Protein 8EP6 (pdb70)

Solvent-accessible surface area: 11006 Å² total

B-factor: mean 22.61, std 8.64, range [11.67, 60.0]

Structure (mmCIF, N/CA/C/O backbone):
data_8EP6
#
_entry.id   8EP6
#
_cell.length_a   48.816
_cell.length_b   67.864
_cell.length_c   68.698
_cell.angle_alpha   90.000
_cell.angle_beta   90.000
_cell.angle_gamma   90.000
#
_symmetry.space_group_name_H-M   'P 21 21 21'
#
loop_
_entity.id
_entity.type
_entity.pdbx_description
1 polymer 'Beta-lactamase Class D Cpin_0907'
2 non-polymer (2S,5R)-1-formyl-5-[(sulfooxy)amino]piperidine-2-carboxamide
3 non-polymer 'ACETIC ACID'
4 water water
#
loop_
_atom_site.group_PDB
_atom_site.id
_atom_site.type_symbol
_atom_site.label_atom_id
_atom_site.label_alt_id
_atom_site.label_comp_id
_atom_site.label_asym_id
_atom_site.label_entity_id
_atom_site.label_seq_id
_atom_site.pdbx_PDB_ins_code
_atom_site.Cartn_x
_atom_site.Cartn_y
_atom_site.Cartn_z
_atom_site.occupancy
_atom_site.B_iso_or_equiv
_atom_site.auth_seq_id
_atom_site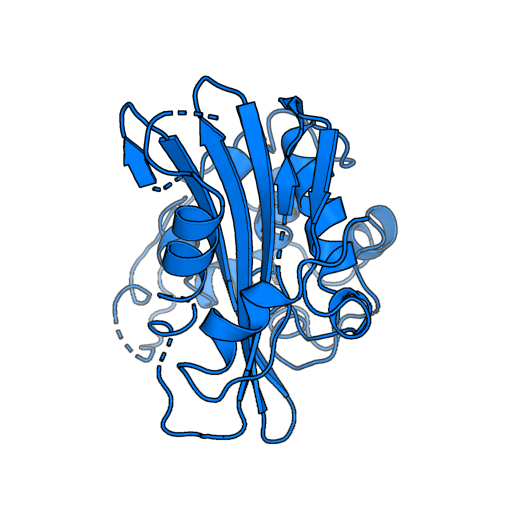.auth_comp_id
_atom_site.auth_asym_id
_atom_site.auth_atom_id
_atom_site.pdbx_PDB_model_num
ATOM 1 N N . VAL A 1 3 ? -12.08792 12.05986 13.89710 1.000 40.06295 23 VAL A N 1
ATOM 2 C CA . VAL A 1 3 ? -12.15169 11.01030 14.91090 1.000 38.89115 23 VAL A CA 1
ATOM 3 C C . VAL A 1 3 ? -13.57750 10.51279 15.10541 1.000 36.92028 23 VAL A C 1
ATOM 4 O O . VAL A 1 3 ? -14.46795 11.28857 15.48302 1.000 38.94827 23 VAL A O 1
ATOM 8 N N . GLU A 1 4 ? -13.80807 9.22533 14.86024 1.000 34.45352 24 GLU A N 1
ATOM 9 C CA . GLU A 1 4 ? -15.10469 8.61040 15.13931 1.000 33.19736 24 GLU A CA 1
ATOM 10 C C . GLU A 1 4 ? -15.07639 7.97179 16.52372 1.000 30.49015 24 GLU A C 1
ATOM 11 O O . GLU A 1 4 ? -14.15926 7.21615 16.83716 1.000 29.17854 24 GLU A O 1
ATOM 17 N N . ASN A 1 5 ? -16.10344 8.23117 17.32500 1.000 30.60451 25 ASN A N 1
ATOM 18 C CA . ASN A 1 5 ? -16.27465 7.54578 18.60285 1.000 31.99423 25 ASN A CA 1
ATOM 19 C C . ASN A 1 5 ? -16.89201 6.17678 18.33708 1.000 31.34116 25 ASN A C 1
ATOM 20 O O . ASN A 1 5 ? -17.98564 6.09428 17.75939 1.000 35.59416 25 ASN A O 1
ATOM 25 N N . GLU A 1 6 ? -16.21134 5.10612 18.73870 1.000 26.43955 26 GLU A N 1
ATOM 26 C CA . GLU A 1 6 ? -16.68964 3.74736 18.50104 1.000 25.41643 26 GLU A CA 1
ATOM 27 C C . GLU A 1 6 ? -17.11004 3.15768 19.84460 1.000 23.95867 26 GLU A C 1
ATOM 28 O O . GLU A 1 6 ? -16.38179 2.40551 20.48388 1.000 24.85437 26 GLU A O 1
ATOM 34 N N . LYS A 1 7 ? -18.31382 3.51269 20.27003 1.000 20.95538 27 LYS A N 1
ATOM 35 C CA . LYS A 1 7 ? -18.73239 3.15947 21.61495 1.000 21.87417 27 LYS A CA 1
ATOM 36 C C . LYS A 1 7 ? -18.96800 1.66993 21.80096 1.000 21.31421 27 LYS A C 1
ATOM 37 O O . LYS A 1 7 ? -18.98078 1.20369 22.95505 1.000 22.88220 27 LYS A O 1
ATOM 43 N N . SER A 1 8 ? -19.16987 0.90924 20.71830 1.000 20.74019 28 SER A N 1
ATOM 44 C CA . SER A 1 8 ? -19.46078 -0.50502 20.90756 1.000 20.60779 28 SER A CA 1
ATOM 45 C C . SER A 1 8 ? -18.23130 -1.25259 21.38888 1.000 19.32796 28 SER A C 1
ATOM 46 O O . SER A 1 8 ? -18.36450 -2.35177 21.94229 1.000 21.48251 28 SER A O 1
ATOM 49 N N . TRP A 1 9 ? -17.04094 -0.66049 21.23387 1.000 18.29394 29 TRP A N 1
ATOM 50 C CA . TRP A 1 9 ? -15.83538 -1.32840 21.69632 1.000 18.73432 29 TRP A CA 1
ATOM 51 C C . TRP A 1 9 ? -15.79553 -1.47545 23.21570 1.000 19.99707 29 TRP A C 1
ATOM 52 O O . TRP A 1 9 ? -14.99019 -2.25453 23.72001 1.000 20.06855 29 TRP A O 1
ATOM 63 N N . GLU A 1 10 ? -16.63586 -0.73836 23.94988 1.000 19.21833 30 GLU A N 1
ATOM 64 C CA . GLU A 1 10 ? -16.73795 -0.94701 25.39720 1.000 19.57598 30 GLU A CA 1
ATOM 65 C C . GLU A 1 10 ? -16.96327 -2.42158 25.72311 1.000 18.95009 30 GLU A C 1
ATOM 66 O O . GLU A 1 10 ? -16.48589 -2.90833 26.76013 1.000 19.11037 30 GLU A O 1
ATOM 72 N N . LYS A 1 11 ? -17.66624 -3.14523 24.83384 1.000 19.08473 31 LYS A N 1
ATOM 73 C CA . LYS A 1 11 ? -17.90718 -4.57245 25.00810 1.000 19.51229 31 LYS A CA 1
ATOM 74 C C . LYS A 1 11 ? -16.66278 -5.34013 25.43455 1.000 19.13746 31 LYS A C 1
ATOM 75 O O . LYS A 1 11 ? -16.71767 -6.17980 26.34015 1.000 19.98695 31 LYS A O 1
ATOM 81 N N . TYR A 1 12 ? -15.53452 -5.07623 24.78916 1.000 18.57675 32 TYR A N 1
ATOM 82 C CA . TYR A 1 12 ? -14.37411 -5.94218 24.99160 1.000 18.98060 32 TYR A CA 1
ATOM 83 C C . TYR A 1 12 ? -13.61669 -5.60244 26.26671 1.000 18.84092 32 TYR A C 1
ATOM 84 O O . TYR A 1 12 ? -12.86226 -6.44422 26.77873 1.000 19.76225 32 TYR A O 1
ATOM 93 N N . PHE A 1 13 ? -13.80514 -4.39347 26.79373 1.000 17.24702 33 PHE A N 1
ATOM 94 C CA . PHE A 1 13 ? -13.22913 -4.05274 28.07895 1.000 17.50702 33 PHE A CA 1
ATOM 95 C C . PHE A 1 13 ? -14.13989 -4.52874 29.20289 1.000 18.70448 33 PHE A C 1
ATOM 96 O O . PHE A 1 13 ? -13.66215 -5.06811 30.21401 1.000 19.34125 33 PHE A O 1
ATOM 104 N N . ALA A 1 14 ? -15.44769 -4.33094 29.03652 1.000 19.98072 34 ALA A N 1
ATOM 105 C CA . ALA A 1 14 ? -16.39668 -4.72280 30.08117 1.000 21.73888 34 ALA A CA 1
ATOM 106 C C . ALA A 1 14 ? -16.39084 -6.23292 30.30232 1.000 23.90969 34 ALA A C 1
ATOM 107 O O . ALA A 1 14 ? -16.60630 -6.68843 31.43099 1.000 25.63479 34 ALA A O 1
ATOM 109 N N A GLU A 1 15 ? -16.12780 -7.01412 29.25037 0.643 24.67272 35 GLU A N 1
ATOM 110 N N B GLU A 1 15 ? -16.15900 -7.01259 29.23655 0.357 25.49718 35 GLU A N 1
ATOM 111 C CA A GLU A 1 15 ? -16.02973 -8.47071 29.35997 0.643 27.49157 35 GLU A CA 1
ATOM 112 C CA B GLU A 1 15 ? -16.00533 -8.46224 29.35813 0.357 28.09151 35 GLU A CA 1
ATOM 113 C C A GLU A 1 15 ? -14.98016 -8.90783 30.38038 0.643 26.21530 35 GLU A C 1
ATOM 114 C C B GLU A 1 15 ? -15.05616 -8.82408 30.49119 0.357 27.00973 35 GLU A C 1
ATOM 115 O O A GLU A 1 15 ? -15.10525 -9.98318 30.97960 0.643 27.02058 35 GLU A O 1
ATOM 116 O O B GLU A 1 15 ? -15.32864 -9.73886 31.28089 0.357 27.94889 35 GLU A O 1
ATOM 127 N N . TYR A 1 16 ? -13.95057 -8.09182 30.60459 1.000 25.55870 36 TYR A N 1
ATOM 128 C CA . TYR A 1 16 ? -12.88397 -8.39281 31.55404 1.000 24.55325 36 TYR A CA 1
ATOM 129 C C . TYR A 1 16 ? -12.92446 -7.51084 32.78795 1.000 25.82525 36 TYR A C 1
ATOM 130 O O . TYR A 1 16 ? -12.00827 -7.58632 33.62805 1.000 26.12010 36 TYR A O 1
ATOM 139 N N . LYS A 1 17 ? -13.96549 -6.68012 32.91322 1.000 24.65601 37 LYS A N 1
ATOM 140 C CA . LYS A 1 17 ? -14.12926 -5.75423 34.03093 1.000 25.91565 37 LYS A CA 1
ATOM 141 C C . LYS A 1 17 ? -12.90961 -4.86414 34.19187 1.000 25.24003 37 LYS A C 1
ATOM 142 O O . LYS A 1 17 ? -12.46461 -4.57522 35.29943 1.000 27.01173 37 LYS A O 1
ATOM 148 N N . VAL A 1 18 ? -12.36562 -4.41403 33.06602 1.000 23.15519 38 VAL A N 1
ATOM 149 C CA . VAL A 1 18 ? -11.30346 -3.41898 33.05564 1.000 23.08399 38 VAL A CA 1
ATOM 150 C C . VAL A 1 18 ? -11.79193 -2.14585 32.38491 1.000 21.95511 38 VAL A C 1
ATOM 151 O O . VAL A 1 18 ? -12.82786 -2.11402 31.70920 1.000 23.67608 38 VAL A O 1
ATOM 155 N N A GLU A 1 19 ? -11.02492 -1.07665 32.60835 0.617 21.63892 39 GLU A N 1
ATOM 156 N N B GLU A 1 19 ? -10.99871 -1.09717 32.53222 0.383 22.25770 39 GLU A N 1
ATOM 157 C CA A GLU A 1 19 ? -11.16622 0.21791 31.95507 0.617 22.08708 39 GLU A CA 1
ATOM 158 C CA B GLU A 1 19 ? -11.26245 0.17069 31.87754 0.383 22.90040 39 GLU A CA 1
ATOM 159 C C A GLU A 1 19 ? -10.12348 0.31498 30.84909 0.617 19.12130 39 GLU A C 1
ATOM 160 C C B GLU A 1 19 ? -10.09540 0.50958 30.96638 0.383 20.41482 39 GLU A C 1
ATOM 161 O O A GLU A 1 19 ? -9.07416 -0.32420 30.91789 0.617 18.46140 39 GLU A O 1
ATOM 162 O O B GLU A 1 19 ? -8.94083 0.21547 31.28212 0.383 19.97652 39 GLU A O 1
ATOM 173 N N . GLY A 1 20 ? -10.39310 1.11777 29.83094 1.000 18.49054 40 GLY A N 1
ATOM 174 C CA . GLY A 1 20 ? -9.33765 1.32585 28.85305 1.000 16.19126 40 GLY A CA 1
ATOM 175 C C . GLY A 1 20 ? -9.75726 2.14926 27.66864 1.000 15.75699 40 GLY A C 1
ATOM 176 O O . GLY A 1 20 ? -10.86797 2.66476 27.59623 1.000 17.14477 40 GLY A O 1
ATOM 177 N N A CYS A 1 21 ? -8.82186 2.28336 26.73897 0.776 14.40449 41 CYS A N 1
ATOM 178 N N B CYS A 1 21 ? -8.84532 2.23461 26.70411 0.224 15.70949 41 CYS A N 1
ATOM 179 C CA A CYS A 1 21 ? -9.12419 2.93225 25.47816 0.776 15.57129 41 CYS A CA 1
ATOM 180 C CA B CYS A 1 21 ? -9.05735 3.02346 25.50138 0.224 16.39043 41 CYS A CA 1
ATOM 181 C C A CYS A 1 21 ? -8.48867 2.14098 24.35868 0.776 12.89424 41 CYS A C 1
ATOM 182 C C B CYS A 1 21 ? -8.36683 2.33111 24.33446 0.224 14.88566 41 CYS A C 1
ATOM 183 O O A CYS A 1 21 ? -7.57018 1.34225 24.55720 0.776 14.17372 41 CYS A O 1
ATOM 184 O O B CYS A 1 21 ? -7.30002 1.73150 24.49270 0.224 14.79397 41 CYS A O 1
ATOM 189 N N . PHE A 1 22 ? -8.99908 2.38530 23.16162 1.000 14.16889 42 PHE A N 1
ATOM 190 C CA . PHE A 1 22 ? -8.43163 1.79179 21.96957 1.000 14.91016 42 PHE A CA 1
ATOM 191 C C . PHE A 1 22 ? -8.50063 2.83081 20.86864 1.000 15.04544 42 PHE A C 1
ATOM 192 O O . PHE A 1 22 ? -9.52259 3.50001 20.70593 1.000 16.49408 42 PHE A O 1
ATOM 208 N N . LEU A 1 24 ? -7.56084 3.35381 16.65779 1.000 14.82147 44 LEU A N 1
ATOM 209 C CA . LEU A 1 24 ? -7.28721 2.57950 15.44693 1.000 14.32723 44 LEU A CA 1
ATOM 210 C C . LEU A 1 24 ? -7.29808 3.52695 14.26280 1.000 15.83603 44 LEU A C 1
ATOM 211 O O . LEU A 1 24 ? -8.36577 4.04760 13.91550 1.000 16.63818 44 LEU A O 1
ATOM 216 N N . PHE A 1 25 ? -6.14997 3.69276 13.59274 1.000 15.43116 45 PHE A N 1
ATOM 217 C CA . PHE A 1 25 ? -6.05566 4.60809 12.45371 1.000 16.18362 45 PHE A CA 1
ATOM 218 C C . PHE A 1 25 ? -5.78089 3.78813 11.21235 1.000 15.51736 45 PHE A C 1
ATOM 219 O O . PHE A 1 25 ? -4.69812 3.22393 11.07039 1.000 15.33939 45 PHE A O 1
ATOM 227 N N . ASN A 1 26 ? -6.75523 3.72783 10.29654 1.000 17.74363 46 ASN A N 1
ATOM 228 C CA . ASN A 1 26 ? -6.61345 2.91360 9.09518 1.000 19.81384 46 ASN A CA 1
ATOM 229 C C . ASN A 1 26 ? -6.16441 3.83991 7.98393 1.000 21.98685 46 ASN A C 1
ATOM 230 O O . ASN A 1 26 ? -6.95509 4.63819 7.47306 1.000 23.09065 46 ASN A O 1
ATOM 235 N N . ASN A 1 27 ? -4.87647 3.74781 7.64003 1.000 24.42562 47 ASN A N 1
ATOM 236 C CA . ASN A 1 27 ? -4.28745 4.62887 6.63840 1.000 30.75097 47 ASN A CA 1
ATOM 237 C C . ASN A 1 27 ? -5.03215 4.57716 5.30471 1.000 34.33482 47 ASN A C 1
ATOM 238 O O . ASN A 1 27 ? -5.38649 5.61644 4.74850 1.000 37.65490 47 ASN A O 1
ATOM 243 N N . SER A 1 28 ? -5.26362 3.37826 4.76384 1.000 33.69535 48 SER A N 1
ATOM 244 C CA . SER A 1 28 ? -5.73191 3.27096 3.39084 1.000 35.45603 48 SER A CA 1
ATOM 245 C C . SER A 1 28 ? -7.18333 3.70186 3.24697 1.000 35.62872 48 SER A C 1
ATOM 246 O O . SER A 1 28 ? -7.55294 4.28478 2.22374 1.000 35.65774 48 SER A O 1
ATOM 249 N N . GLN A 1 29 ? -8.00952 3.46832 4.26049 1.000 36.17708 49 GLN A N 1
ATOM 250 C CA . GLN A 1 29 ? -9.39029 3.92199 4.24287 1.000 38.60588 49 GLN A CA 1
ATOM 251 C C . GLN A 1 29 ? -9.57610 5.30110 4.86029 1.000 37.82270 49 GLN A C 1
ATOM 252 O O . GLN A 1 29 ? -10.67312 5.84874 4.76932 1.000 38.37066 49 GLN A O 1
ATOM 258 N N . GLY A 1 30 ? -8.54055 5.87918 5.46286 1.000 37.78175 50 GLY A N 1
ATOM 259 C CA . GLY A 1 30 ? -8.65800 7.21798 6.02807 1.000 38.11438 50 GLY A CA 1
ATOM 260 C C . GLY A 1 30 ? -9.72173 7.32287 7.09898 1.000 37.10110 50 GLY A C 1
ATOM 261 O O . GLY A 1 30 ? -10.53688 8.25799 7.09158 1.000 39.98182 50 GLY A O 1
ATOM 262 N N . THR A 1 31 ? -9.78248 6.33426 7.97221 1.000 31.92798 51 THR A N 1
ATOM 263 C CA . THR A 1 31 ? -10.71011 6.32138 9.08234 1.000 27.79700 51 THR A CA 1
ATOM 264 C C . THR A 1 31 ? -9.90417 6.25819 10.36850 1.000 24.16276 51 THR A C 1
ATOM 265 O O . THR A 1 31 ? -8.82672 5.65358 10.43889 1.000 25.31596 51 THR A O 1
ATOM 269 N N . PHE A 1 32 ? -10.44043 6.89168 11.38984 1.000 23.71414 52 PHE A N 1
ATOM 270 C CA . PHE A 1 32 ? -9.75986 7.02435 12.66998 1.000 21.88942 52 PHE A CA 1
ATOM 271 C C . PHE A 1 32 ? -10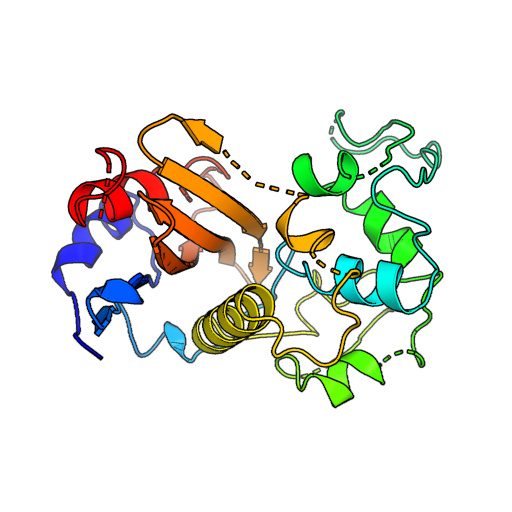.81004 6.82598 13.73497 1.000 21.01146 52 PHE A C 1
ATOM 272 O O . PHE A 1 32 ? -11.68372 7.68858 13.88552 1.000 23.79154 52 PHE A O 1
ATOM 280 N N . LYS A 1 33 ? -10.74527 5.69982 14.44176 1.000 18.78160 53 LYS A N 1
ATOM 281 C CA . LYS A 1 33 ? -11.75201 5.32750 15.43931 1.000 18.24072 53 LYS A CA 1
ATOM 282 C C . LYS A 1 33 ? -11.13703 5.24748 16.82731 1.000 18.33125 53 LYS A C 1
ATOM 283 O O . LYS A 1 33 ? -10.08061 4.66304 17.01500 1.000 18.89285 53 LYS A O 1
ATOM 289 N N . VAL A 1 34 ? -11.84103 5.77139 17.81605 1.000 18.26330 54 VAL A N 1
ATOM 290 C CA . VAL A 1 34 ? -11.34568 5.77159 19.18775 1.000 18.02048 54 VAL A CA 1
ATOM 291 C C . VAL A 1 34 ? -12.47092 5.40338 20.14616 1.000 19.60684 54 VAL A C 1
ATOM 292 O O . VAL A 1 34 ? -13.57514 5.96669 20.07537 1.000 21.49139 54 VAL A O 1
ATOM 296 N N . TYR A 1 35 ? -12.20099 4.44047 21.02053 1.000 17.83449 55 TYR A N 1
ATOM 297 C CA . TYR A 1 35 ? -13.02997 4.22380 22.20788 1.000 16.58457 55 TYR A CA 1
ATOM 298 C C . TYR A 1 35 ? -12.33904 4.88286 23.38904 1.000 16.91688 55 TYR A C 1
ATOM 299 O O . TYR A 1 35 ? -11.17122 4.60480 23.64329 1.000 15.53355 55 TYR A O 1
ATOM 308 N N . ASN A 1 36 ? -13.06740 5.75073 24.09995 1.000 19.27303 56 ASN A N 1
ATOM 309 C CA . ASN A 1 36 ? -12.60609 6.47100 25.29092 1.000 19.28448 56 ASN A CA 1
ATOM 310 C C . ASN A 1 36 ? -11.60741 7.57364 24.95619 1.000 19.81852 56 ASN A C 1
ATOM 311 O O . ASN A 1 36 ? -10.41073 7.50246 25.28886 1.000 18.92117 56 ASN A O 1
ATOM 316 N N . LEU A 1 37 ? -12.12408 8.61928 24.31017 1.000 22.86509 57 LEU A N 1
ATOM 317 C CA . LEU A 1 37 ? -11.29323 9.74080 23.89523 1.000 23.24037 57 LEU A CA 1
ATOM 318 C C . LEU A 1 37 ? -10.63485 10.41482 25.08947 1.000 22.82582 57 LEU A C 1
ATOM 319 O O . LEU A 1 37 ? -9.46575 10.79684 25.01702 1.000 22.25327 57 LEU A O 1
ATOM 324 N N A GLU A 1 38 ? -11.36880 10.57178 26.19691 0.424 23.51199 58 GLU A N 1
ATOM 325 N N B GLU A 1 38 ? -11.36016 10.56076 26.19806 0.576 23.56337 58 GLU A N 1
ATOM 326 C CA A GLU A 1 38 ? -10.78858 11.20780 27.37942 0.424 23.56203 58 GLU A CA 1
ATOM 327 C CA B GLU A 1 38 ? -10.77733 11.21727 27.36597 0.576 23.41441 58 GLU A CA 1
ATOM 328 C C A GLU A 1 38 ? -9.54066 10.46931 27.84361 0.424 21.99499 58 GLU A C 1
ATOM 329 C C B GLU A 1 38 ? -9.54955 10.47111 27.87612 0.576 21.79862 58 GLU A C 1
ATOM 330 O O A GLU A 1 38 ? -8.49314 11.08390 28.08695 0.424 22.38768 58 GLU A O 1
ATOM 331 O O B GLU A 1 38 ? -8.51769 11.08805 28.17951 0.576 22.17944 58 GLU A O 1
ATOM 342 N N . ARG A 1 39 ? -9.62374 9.14408 27.95666 1.000 20.65078 59 ARG A N 1
ATOM 343 C CA . ARG A 1 39 ? -8.45554 8.39511 28.40729 1.000 17.54526 59 ARG A CA 1
ATOM 344 C C . ARG A 1 39 ? -7.31620 8.46864 27.39665 1.000 17.28518 59 ARG A C 1
ATOM 345 O O . ARG A 1 39 ? -6.14231 8.45243 27.79104 1.000 17.52338 59 ARG A O 1
ATOM 353 N N . SER A 1 40 ? -7.63832 8.55889 26.10986 1.000 17.40602 60 SER A N 1
ATOM 354 C CA . SER A 1 40 ? -6.60259 8.62307 25.08983 1.000 16.70407 60 SER A CA 1
ATOM 355 C C . SER A 1 40 ? -5.70948 9.84349 25.25407 1.000 17.34402 60 SER A C 1
ATOM 356 O O . SER A 1 40 ? -4.57848 9.83805 24.75737 1.000 16.96635 60 SER A O 1
ATOM 359 N N . GLN A 1 41 ? -6.15677 10.85631 25.99474 1.000 17.56650 61 GLN A N 1
ATOM 360 C CA . GLN A 1 41 ? -5.36796 12.05764 26.23169 1.000 20.45041 61 GLN A CA 1
ATOM 361 C C . GLN A 1 41 ? -4.72480 12.08928 27.60635 1.000 19.40455 61 GLN A C 1
ATOM 362 O O . GLN A 1 41 ? -4.00134 13.04431 27.91112 1.000 22.30613 61 GLN A O 1
ATOM 368 N N . GLN A 1 42 ? -4.94781 11.07797 28.42819 1.000 18.16498 62 GLN A N 1
ATOM 369 C CA . GLN A 1 42 ? -4.36414 11.01124 29.76058 1.000 19.09024 62 GLN A CA 1
ATOM 370 C C . GLN A 1 42 ? -2.99058 10.35736 29.70175 1.000 17.21910 62 GLN A C 1
ATOM 371 O O . GLN A 1 42 ? -2.73265 9.47029 28.88509 1.000 16.94500 62 GLN A O 1
ATOM 377 N N . ARG A 1 43 ? -2.10083 10.80925 30.58761 1.000 16.94554 63 ARG A N 1
ATOM 378 C CA . ARG A 1 43 ? -0.73608 10.29553 30.64040 1.000 15.88502 63 ARG A CA 1
ATOM 379 C C . ARG A 1 43 ? -0.57422 9.11127 31.59267 1.000 15.92154 63 ARG A C 1
ATOM 380 O O . ARG A 1 43 ? -1.12009 9.11414 32.71426 1.000 18.35140 63 ARG A O 1
ATOM 388 N N . PHE A 1 44 ? 0.23711 8.12957 31.16275 1.000 14.45539 64 PHE A N 1
ATOM 389 C CA . PHE A 1 44 ? 0.60232 6.96460 31.96311 1.000 13.26095 64 PHE A CA 1
ATOM 390 C C . PHE A 1 44 ? 2.07042 6.60730 31.75357 1.000 13.03915 64 PHE A C 1
ATOM 391 O O . PHE A 1 44 ? 2.66013 6.90411 30.71456 1.000 15.24050 64 PHE A O 1
ATOM 399 N N . LEU A 1 45 ? 2.62193 5.86000 32.70440 1.000 14.20887 65 LEU A N 1
ATOM 400 C CA . LEU A 1 45 ? 3.97507 5.36049 32.50747 1.000 13.23196 65 LEU A CA 1
ATOM 401 C C . LEU A 1 45 ? 4.00449 4.45630 31.26645 1.000 14.05270 65 LEU A C 1
ATOM 402 O O . LEU A 1 45 ? 3.05906 3.70172 31.02113 1.000 15.21346 65 LEU A O 1
ATOM 407 N N . PRO A 1 46 ? 5.04908 4.52685 30.42941 1.000 12.57830 66 PRO A N 1
ATOM 408 C CA . PRO A 1 46 ? 5.05510 3.67501 29.21581 1.000 13.24741 66 PRO A CA 1
ATOM 409 C C . PRO A 1 46 ? 5.44022 2.23712 29.48088 1.000 13.51272 66 PRO A C 1
ATOM 410 O O . PRO A 1 46 ? 5.09542 1.35530 28.67075 1.000 13.29506 66 PRO A O 1
ATOM 414 N N . ALA A 1 47 ? 6.08944 1.97404 30.61289 1.000 13.77108 67 ALA A N 1
ATOM 415 C CA . ALA A 1 47 ? 6.61487 0.64037 30.89262 1.000 14.09401 67 ALA A CA 1
ATOM 416 C C . ALA A 1 47 ? 7.35523 0.08476 29.66631 1.000 13.35260 67 ALA A C 1
ATOM 417 O O . ALA A 1 47 ? 8.12023 0.82052 29.03123 1.000 12.99763 67 ALA A O 1
ATOM 419 N N . SER A 1 48 ? 7.15033 -1.20541 29.31012 1.000 13.32217 68 SER A N 1
ATOM 420 C CA . SER A 1 48 ? 8.00961 -1.82593 28.30503 1.000 12.83087 68 SER A CA 1
ATOM 421 C C . SER A 1 48 ? 7.76874 -1.28901 26.89566 1.000 12.39713 68 SER A C 1
ATOM 422 O O . SER A 1 48 ? 8.57365 -1.59494 25.99711 1.000 14.15435 68 SER A O 1
ATOM 425 N N . THR A 1 49 ? 6.69010 -0.49258 26.66504 1.000 12.71865 69 THR A N 1
ATOM 426 C CA . THR A 1 49 ? 6.60760 0.13771 25.34197 1.000 12.55223 69 THR A CA 1
ATOM 427 C C . THR A 1 49 ? 7.77902 1.09026 25.09936 1.000 12.75956 69 THR A C 1
ATOM 428 O O . THR A 1 49 ? 8.13712 1.34433 23.93150 1.000 12.92285 69 THR A O 1
ATOM 432 N N . PHE A 1 50 ? 8.43578 1.55485 26.15557 1.000 13.45245 70 PHE A N 1
ATOM 433 C CA . PHE A 1 50 ? 9.59464 2.41132 26.01007 1.000 12.76639 70 PHE A CA 1
ATOM 434 C C . PHE A 1 50 ? 10.75904 1.67174 25.33479 1.000 13.13868 70 PHE A C 1
ATOM 435 O O . PHE A 1 50 ? 11.67557 2.32484 24.81468 1.000 14.89022 70 PHE A O 1
ATOM 455 N N . ILE A 1 52 ? 10.78299 0.62935 22.49296 1.000 13.70609 72 ILE A N 1
ATOM 456 C CA . ILE A 1 52 ? 10.85694 1.13770 21.11515 1.000 12.81305 72 ILE A CA 1
ATOM 457 C C . ILE A 1 52 ? 11.82239 2.32828 21.08740 1.000 14.29474 72 ILE A C 1
ATOM 458 O O . ILE A 1 52 ? 12.70591 2.41375 20.23335 1.000 14.55681 72 ILE A O 1
ATOM 463 N N . PHE A 1 53 ? 11.58906 3.27590 22.00295 1.000 16.05611 73 PHE A N 1
ATOM 464 C CA . PHE A 1 53 ? 12.41688 4.48039 22.07421 1.000 15.85312 73 PHE A CA 1
ATOM 465 C C . PHE A 1 53 ? 13.87145 4.15287 22.44461 1.000 15.33092 73 PHE A C 1
ATOM 466 O O . PHE A 1 53 ? 14.81284 4.67119 21.82812 1.000 15.02866 73 PHE A O 1
ATOM 474 N N . ASN A 1 54 ? 14.06457 3.29253 23.45057 1.000 15.63739 74 ASN A N 1
ATOM 475 C CA . ASN A 1 54 ? 15.40018 2.90017 23.90707 1.000 16.23106 74 ASN A CA 1
ATOM 476 C C . ASN A 1 54 ? 16.18368 2.22066 22.77561 1.000 16.01858 74 ASN A C 1
ATOM 477 O O . ASN A 1 54 ? 17.38092 2.44687 22.59773 1.000 16.86717 74 ASN A O 1
ATOM 482 N N . SER A 1 55 ? 15.50986 1.39750 21.99490 1.000 13.92739 75 SER A N 1
ATOM 483 C CA . SER A 1 55 ? 16.13104 0.73864 20.85822 1.000 13.58647 75 SER A CA 1
ATOM 484 C C . SER A 1 55 ? 16.55035 1.75148 19.81084 1.000 13.84142 75 SER A C 1
ATOM 485 O O . SER A 1 55 ? 17.64724 1.65503 19.24870 1.000 14.07304 75 SER A O 1
ATOM 488 N N . LEU A 1 56 ? 15.65503 2.69108 19.48976 1.000 13.53969 76 LEU A N 1
ATOM 489 C CA . LEU A 1 56 ? 15.99538 3.72933 18.50877 1.000 12.95137 76 LEU A CA 1
ATOM 490 C C . LEU A 1 56 ? 17.23115 4.51051 18.94810 1.000 14.07448 76 LEU A C 1
ATOM 491 O O . LEU A 1 56 ? 18.15656 4.71481 18.15555 1.000 15.00370 76 LEU A O 1
ATOM 496 N N . VAL A 1 57 ? 17.24603 4.97854 20.19557 1.000 14.39365 77 VAL A N 1
ATOM 497 C CA . VAL A 1 57 ? 18.37395 5.79283 20.63484 1.000 15.16313 77 VAL A CA 1
ATOM 498 C C . VAL A 1 57 ? 19.61942 4.92800 20.74293 1.000 13.91440 77 VAL A C 1
ATOM 499 O O . VAL A 1 57 ? 20.72970 5.36240 20.38886 1.000 14.56523 77 VAL A O 1
ATOM 503 N N . GLY A 1 58 ? 19.46736 3.68556 21.23372 1.000 15.07404 78 GLY A N 1
ATOM 504 C CA . GLY A 1 58 ? 20.62338 2.79468 21.34111 1.000 14.46825 78 GLY A CA 1
ATOM 505 C C . GLY A 1 58 ? 21.27819 2.51213 19.99675 1.000 15.06951 78 GLY A C 1
ATOM 506 O O . GLY A 1 58 ? 22.50103 2.59710 19.85186 1.000 15.59326 78 GLY A O 1
ATOM 507 N N . LEU A 1 59 ? 20.46455 2.21437 18.97952 1.000 14.13343 79 LEU A N 1
ATOM 508 C CA . LEU A 1 59 ? 21.01620 2.03719 17.62238 1.000 14.96511 79 LEU A CA 1
ATOM 509 C C . LEU A 1 59 ? 21.58699 3.35569 17.06641 1.000 16.10976 79 LEU A C 1
ATOM 510 O O . LEU A 1 59 ? 22.66417 3.37268 16.43589 1.000 17.91159 79 LEU A O 1
ATOM 515 N N . GLU A 1 60 ? 20.87320 4.46259 17.25466 1.000 16.95731 80 GLU A N 1
ATOM 516 C CA . GLU A 1 60 ? 21.29201 5.72637 16.63669 1.000 18.69029 80 GLU A CA 1
ATOM 517 C C . GLU A 1 60 ? 22.62164 6.21801 17.19886 1.000 19.60371 80 GLU A C 1
ATOM 518 O O . GLU A 1 60 ? 23.48742 6.70031 16.44295 1.000 21.64905 80 GLU A O 1
ATOM 524 N N . THR A 1 61 ? 22.79382 6.13446 18.52684 1.000 19.14673 81 THR A N 1
ATOM 525 C CA . THR A 1 61 ? 24.03946 6.52787 19.17182 1.000 18.46947 81 THR A CA 1
ATOM 526 C C . THR A 1 61 ? 25.15717 5.52224 18.96604 1.000 18.94616 81 THR A C 1
ATOM 527 O O . THR A 1 61 ? 26.32646 5.84650 19.23006 1.000 22.03378 81 THR A O 1
ATOM 531 N N . GLY A 1 62 ? 24.82390 4.31152 18.52610 1.000 18.36708 82 GLY A N 1
ATOM 532 C CA . GLY A 1 62 ? 25.79831 3.26348 18.33101 1.000 18.24487 82 GLY A CA 1
ATOM 533 C C . GLY A 1 62 ? 26.09883 2.43488 19.55372 1.000 17.79549 82 GLY A C 1
ATOM 534 O O . GLY A 1 62 ? 26.97105 1.57557 19.47646 1.000 19.38917 82 GLY A O 1
ATOM 535 N N . VAL A 1 63 ? 25.40234 2.66355 20.67322 1.000 17.50890 83 VAL A N 1
ATOM 536 C CA . VAL A 1 63 ? 25.50696 1.76537 21.81711 1.000 16.49086 83 VAL A CA 1
ATOM 537 C C . VAL A 1 63 ? 25.14401 0.34391 21.40282 1.000 17.23653 83 VAL A C 1
ATOM 538 O O . VAL A 1 63 ? 25.80753 -0.63246 21.77927 1.000 18.38992 83 VAL A O 1
ATOM 542 N N . ILE A 1 64 ? 24.06019 0.20370 20.65124 1.000 16.13183 84 ILE A N 1
ATOM 543 C CA . ILE A 1 64 ? 23.67390 -1.05416 20.04432 1.000 16.88510 84 ILE A CA 1
ATOM 544 C C . ILE A 1 64 ? 24.22380 -1.06022 18.61424 1.000 18.22096 84 ILE A C 1
ATOM 545 O O . ILE A 1 64 ? 23.81638 -0.23087 17.78258 1.000 19.65331 84 ILE A O 1
ATOM 550 N N . LYS A 1 65 ? 25.12626 -2.00398 18.30153 1.000 18.72631 85 LYS A N 1
ATOM 551 C CA . LYS A 1 65 ? 25.73874 -2.00576 16.97162 1.000 19.30871 85 LYS A CA 1
ATOM 552 C C . LYS A 1 65 ? 24.71738 -2.30974 15.88194 1.000 20.25507 85 LYS A C 1
ATOM 553 O O . LYS A 1 65 ? 24.73563 -1.68262 14.80663 1.000 22.04052 85 LYS A O 1
ATOM 559 N N . ASP A 1 66 ? 23.88944 -3.32754 16.10906 1.000 21.22041 86 ASP A N 1
ATOM 560 C CA . ASP A 1 66 ? 22.86991 -3.79507 15.16193 1.000 20.93278 86 ASP A CA 1
ATOM 561 C C . ASP A 1 66 ? 21.91337 -4.70781 15.91975 1.000 20.29222 86 ASP A C 1
ATOM 562 O O . ASP A 1 66 ? 22.06373 -4.92169 17.12580 1.000 21.89894 86 ASP A O 1
ATOM 567 N N . THR A 1 67 ? 20.92187 -5.26366 15.21472 1.000 21.03157 87 THR A N 1
ATOM 568 C CA . THR A 1 67 ? 19.93169 -6.03284 15.96952 1.000 22.10212 87 THR A CA 1
ATOM 569 C C . THR A 1 67 ? 20.48380 -7.33656 16.53680 1.000 21.18222 87 THR A C 1
ATOM 570 O O . THR A 1 67 ? 19.81963 -7.96046 17.35377 1.000 21.92549 87 THR A O 1
ATOM 574 N N . SER A 1 68 ? 21.65705 -7.78000 16.11590 1.000 21.29405 88 SER A N 1
ATOM 575 C CA . SER A 1 68 ? 22.27726 -8.98226 16.65425 1.000 21.93970 88 SER A CA 1
ATOM 576 C C . SER A 1 68 ? 23.18934 -8.69579 17.84853 1.000 20.16589 88 SER A C 1
ATOM 577 O O . SER A 1 68 ? 23.75402 -9.63342 18.41782 1.000 21.24684 88 SER A O 1
ATOM 580 N N . PHE A 1 69 ? 23.33394 -7.43235 18.23865 1.000 18.66467 89 PHE A N 1
ATOM 581 C CA . PHE A 1 69 ? 24.27704 -7.04354 19.28852 1.000 18.08875 89 PHE A CA 1
ATOM 582 C C . PHE A 1 69 ? 23.93580 -7.68953 20.61857 1.000 17.05040 89 PHE A C 1
ATOM 583 O O . PHE A 1 69 ? 22.80004 -7.58920 21.10829 1.000 17.25725 89 PHE A O 1
ATOM 591 N N . VAL A 1 70 ? 24.92234 -8.31627 21.24132 1.000 18.56415 90 VAL A N 1
ATOM 592 C CA . VAL A 1 70 ? 24.69214 -9.08477 22.46244 1.000 19.16623 90 VAL A CA 1
ATOM 593 C C . VAL A 1 70 ? 25.15206 -8.32208 23.69857 1.000 19.31034 90 VAL A C 1
ATOM 594 O O . VAL A 1 70 ? 26.27968 -7.79910 23.74561 1.000 20.25242 90 VAL A O 1
ATOM 598 N N . ILE A 1 71 ? 24.28870 -8.27549 24.70764 1.000 19.14623 91 ILE A N 1
ATOM 599 C CA . ILE A 1 71 ? 24.66293 -7.87858 26.06414 1.000 19.65527 91 ILE A CA 1
ATOM 600 C C . ILE A 1 71 ? 24.57809 -9.11993 26.94803 1.000 19.88925 91 ILE A C 1
ATOM 601 O O . ILE A 1 71 ? 23.50579 -9.73127 27.04176 1.000 21.19016 91 ILE A O 1
ATOM 606 N N . PRO A 1 72 ? 25.65367 -9.54466 27.60278 1.000 21.59697 92 PRO A N 1
ATOM 607 C CA . PRO A 1 72 ? 25.56516 -10.79524 28.35879 1.000 24.27297 92 PRO A CA 1
ATOM 608 C C . PRO A 1 72 ? 24.66363 -10.65617 29.57023 1.000 23.48961 92 PRO A C 1
ATOM 609 O O . PRO A 1 72 ? 24.44654 -9.56640 30.10676 1.000 23.47313 92 PRO A O 1
ATOM 613 N N . TRP A 1 73 ? 24.13470 -11.79581 29.98899 1.000 22.48565 93 TRP A N 1
ATOM 614 C CA . TRP A 1 73 ? 23.49073 -11.88570 31.29057 1.000 24.20847 93 TRP A CA 1
ATOM 615 C C . TRP A 1 73 ? 24.44780 -11.41988 32.39753 1.000 28.10852 93 TRP A C 1
ATOM 616 O O . TRP A 1 73 ? 25.62585 -11.80027 32.42354 1.000 29.94614 93 TRP A O 1
ATOM 627 N N . ASP A 1 74 ? 23.95625 -10.56899 33.30573 1.000 31.25415 94 ASP A N 1
ATOM 628 C CA . ASP A 1 74 ? 24.79379 -10.07151 34.40016 1.000 33.94010 94 ASP A CA 1
ATOM 629 C C . ASP A 1 74 ? 24.93629 -11.06721 35.54255 1.000 33.63241 94 ASP A C 1
ATOM 630 O O . ASP A 1 74 ? 25.61526 -10.76368 36.53749 1.000 34.61566 94 ASP A O 1
ATOM 635 N N . GLY A 1 75 ? 24.32896 -12.24031 35.42395 1.000 33.64789 95 GLY A N 1
ATOM 636 C CA . GLY A 1 75 ? 24.39746 -13.25097 36.44674 1.000 34.65520 95 GLY A CA 1
ATOM 637 C C . GLY A 1 75 ? 23.41799 -13.06760 37.58089 1.000 34.12187 95 GLY A C 1
ATOM 638 O O . GLY A 1 75 ? 23.45644 -13.84500 38.54108 1.000 34.67017 95 GLY A O 1
ATOM 639 N N . VAL A 1 76 ? 22.55550 -12.06475 37.51472 1.000 34.18582 96 VAL A N 1
ATOM 640 C CA . VAL A 1 76 ? 21.52198 -11.86420 38.52049 1.000 34.27768 96 VAL A CA 1
ATOM 641 C C . VAL A 1 76 ? 20.29049 -12.62849 38.07752 1.000 34.61521 96 VAL A C 1
ATOM 642 O O . VAL A 1 76 ? 19.71911 -12.34007 37.02208 1.000 34.19913 96 VAL A O 1
ATOM 646 N N . THR A 1 77 ? 19.84957 -13.57106 38.88757 1.000 36.36112 97 THR A N 1
ATOM 647 C CA . THR A 1 77 ? 18.74618 -14.41175 38.46311 1.000 37.98602 97 THR A CA 1
ATOM 648 C C . THR A 1 77 ? 17.43801 -13.67993 38.69776 1.000 38.44366 97 THR A C 1
ATOM 649 O O . THR A 1 77 ? 17.12853 -13.28541 39.83267 1.000 38.92967 97 THR A O 1
ATOM 653 N N . ARG A 1 78 ? 16.67974 -13.48211 37.62275 1.000 37.96070 98 ARG A N 1
ATOM 654 C CA . ARG A 1 78 ? 15.42355 -12.75558 37.69401 1.000 39.04942 98 ARG A CA 1
ATOM 655 C C . ARG A 1 78 ? 14.25603 -13.70313 37.44871 1.000 42.32912 98 ARG A C 1
ATOM 656 O O . ARG A 1 78 ? 14.43216 -14.83789 36.99298 1.000 41.49369 98 ARG A O 1
ATOM 664 N N . ASP A 1 79 ? 13.05601 -13.21719 37.79946 1.000 46.11768 99 ASP A N 1
ATOM 665 C CA . ASP A 1 79 ? 11.82777 -14.01072 37.81727 1.000 49.98988 99 ASP A CA 1
ATOM 666 C C . ASP A 1 79 ? 11.39964 -14.49913 36.44453 1.000 48.64956 99 ASP A C 1
ATOM 667 O O . ASP A 1 79 ? 10.51082 -15.35319 36.36839 1.000 49.25069 99 ASP A O 1
ATOM 680 N N . PRO A 1 81 ? 12.67704 -16.47528 33.20534 1.000 42.90929 101 PRO A N 1
ATOM 681 C CA . PRO A 1 81 ? 13.80686 -17.30327 32.75052 1.000 42.69753 101 PRO A CA 1
ATOM 682 C C . PRO A 1 81 ? 14.37213 -16.86180 31.42398 1.000 41.53734 101 PRO A C 1
ATOM 683 O O . PRO A 1 81 ? 15.59073 -16.96187 31.22626 1.000 41.09279 101 PRO A O 1
ATOM 687 N N . GLU A 1 82 ? 13.51014 -16.38454 30.51351 1.000 40.34456 102 GLU A N 1
ATOM 688 C CA . GLU A 1 82 ? 13.93509 -15.82464 29.22995 1.000 40.36809 102 GLU A CA 1
ATOM 689 C C . GLU A 1 82 ? 15.04966 -14.81513 29.38400 1.000 34.47398 102 GLU A C 1
ATOM 690 O O . GLU A 1 82 ? 15.79774 -14.55736 28.43122 1.000 34.85838 102 GLU A O 1
ATOM 696 N N . TRP A 1 83 ? 15.10515 -14.14807 30.52447 1.000 29.86418 103 TRP A N 1
ATOM 697 C CA . TRP A 1 83 ? 15.98698 -13.00855 30.66740 1.000 28.76295 103 TRP A CA 1
ATOM 698 C C . TRP A 1 83 ? 17.36546 -13.38795 31.16683 1.000 28.16743 103 TRP A C 1
ATOM 699 O O . TRP A 1 83 ? 18.28335 -12.56959 31.07827 1.000 27.84137 103 TRP A O 1
ATOM 710 N N . ASN A 1 84 ? 17.51877 -14.58380 31.70544 1.000 29.53607 104 ASN A N 1
ATOM 711 C CA . ASN A 1 84 ? 18.75985 -14.97766 32.36275 1.000 29.81397 104 ASN A CA 1
ATOM 712 C C . ASN A 1 84 ? 19.71381 -15.63430 31.36892 1.000 29.75511 104 ASN A C 1
ATOM 713 O O . ASN A 1 84 ? 20.20834 -16.73721 31.56349 1.000 32.37708 104 ASN A O 1
ATOM 718 N N . HIS A 1 85 ? 19.98863 -14.91729 30.29019 1.000 29.65729 105 HIS A N 1
ATOM 719 C CA . HIS A 1 85 ? 20.77041 -15.42677 29.17375 1.000 28.30879 105 HIS A CA 1
ATOM 720 C C . HIS A 1 85 ? 21.46576 -14.26289 28.51744 1.000 27.22781 105 HIS A C 1
ATOM 721 O O . HIS A 1 85 ? 21.03660 -13.12222 28.65932 1.000 27.02756 105 HIS A O 1
ATOM 728 N N . ASP A 1 86 ? 22.50989 -14.56915 27.74451 1.000 27.44705 106 ASP A N 1
ATOM 729 C CA . ASP A 1 86 ? 23.06070 -13.58615 26.81875 1.000 26.44058 106 ASP A CA 1
ATOM 730 C C . ASP A 1 86 ? 22.05881 -13.43421 25.68136 1.000 26.66152 106 ASP A C 1
ATOM 731 O O . ASP A 1 86 ? 21.60965 -14.42652 25.10985 1.000 30.44189 106 ASP A O 1
ATOM 736 N N . LEU A 1 87 ? 21.66765 -12.21308 25.38473 1.000 22.96545 107 LEU A N 1
ATOM 737 C CA . LEU A 1 87 ? 20.60566 -11.95273 24.43445 1.000 20.34824 107 LEU A CA 1
ATOM 738 C C . LEU A 1 87 ? 21.09403 -10.94106 23.42383 1.000 19.55640 107 LEU A C 1
ATOM 739 O O . LEU A 1 87 ? 21.82454 -10.01164 23.77763 1.000 19.46347 107 LEU A O 1
ATOM 744 N N . SER A 1 88 ? 20.71173 -11.13996 22.16731 1.000 20.62486 108 SER A N 1
ATOM 745 C CA . SER A 1 88 ? 20.83105 -10.10456 21.15331 1.000 20.35895 108 SER A CA 1
ATOM 746 C C . SER A 1 88 ? 19.73381 -9.08801 21.35301 1.000 19.32843 108 SER A C 1
ATOM 747 O O . SER A 1 88 ? 18.75038 -9.33667 22.05501 1.000 19.80485 108 SER A O 1
ATOM 766 N N . GLN A 1 90 ? 17.50583 -8.17488 19.24775 1.000 17.91849 110 GLN A N 1
ATOM 767 C CA . GLN A 1 90 ? 16.24154 -8.67999 18.72228 1.000 18.43710 110 GLN A CA 1
ATOM 768 C C . GLN A 1 90 ? 15.57035 -9.63133 19.71015 1.000 18.64897 110 GLN A C 1
ATOM 769 O O . GLN A 1 90 ? 14.36599 -9.51513 19.98919 1.000 18.00951 110 GLN A O 1
ATOM 775 N N . GLN A 1 91 ? 16.32937 -10.57555 20.25515 1.000 19.96687 111 GLN A N 1
ATOM 776 C CA . GLN A 1 91 ? 15.78858 -11.49871 21.24617 1.000 20.13958 111 GLN A CA 1
ATOM 777 C C . GLN A 1 91 ? 15.29860 -10.75017 22.48068 1.000 17.92723 111 GLN A C 1
ATOM 778 O O . GLN A 1 91 ? 14.18290 -10.99079 22.96982 1.000 18.83152 111 GLN A O 1
ATOM 784 N N . ALA A 1 92 ? 16.11952 -9.83011 22.99935 1.000 16.91300 112 ALA A N 1
ATOM 785 C CA . ALA A 1 92 ? 15.72168 -9.09505 24.20242 1.000 16.03298 112 ALA A CA 1
ATOM 786 C C . ALA A 1 92 ? 14.45180 -8.28504 23.96454 1.000 16.23322 112 ALA A C 1
ATOM 787 O O . ALA A 1 92 ? 13.59305 -8.20058 24.84044 1.000 17.82715 112 ALA A O 1
ATOM 789 N N . PHE A 1 93 ? 14.29950 -7.70138 22.77476 1.000 15.55809 113 PHE A N 1
ATOM 790 C CA . PHE A 1 93 ? 13.103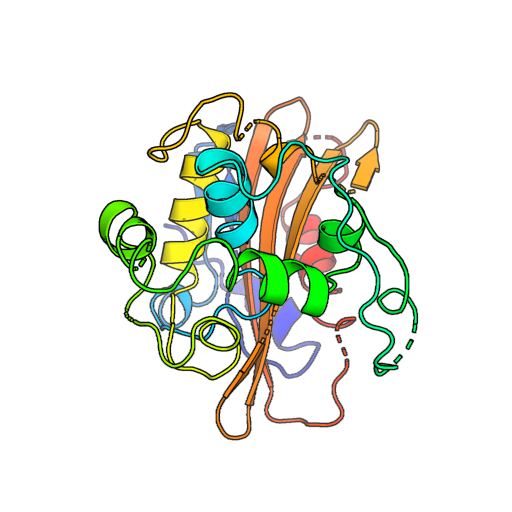01 -6.91734 22.48908 1.000 15.74824 113 PHE A CA 1
ATOM 791 C C . PHE A 1 93 ? 11.87826 -7.80678 22.52776 1.000 17.66037 113 PHE A C 1
ATOM 792 O O . PHE A 1 93 ? 10.86855 -7.48769 23.19040 1.000 18.53548 113 PHE A O 1
ATOM 800 N N . ARG A 1 94 ? 11.98156 -8.97983 21.86691 1.000 17.46986 114 ARG A N 1
ATOM 801 C CA . ARG A 1 94 ? 10.81914 -9.85274 21.69230 1.000 19.07921 114 ARG A CA 1
ATOM 802 C C . ARG A 1 94 ? 10.41830 -10.56928 22.97281 1.000 19.33191 114 ARG A C 1
ATOM 803 O O . ARG A 1 94 ? 9.22570 -10.84501 23.15818 1.000 21.77140 114 ARG A O 1
ATOM 811 N N . VAL A 1 95 ? 11.35664 -10.83004 23.89499 1.000 18.68726 115 VAL A N 1
ATOM 812 C CA . VAL A 1 95 ? 10.98111 -11.38393 25.19807 1.000 19.36929 115 VAL A CA 1
ATOM 813 C C . VAL A 1 95 ? 10.87239 -10.30984 26.24870 1.000 18.88546 115 VAL A C 1
ATOM 814 O O . VAL A 1 95 ? 10.64262 -10.60752 27.44456 1.000 19.67564 115 VAL A O 1
ATOM 818 N N . SER A 1 96 ? 11.04035 -9.05788 25.85020 1.000 16.96165 116 SER A N 1
ATOM 819 C CA . SER A 1 96 ? 10.83300 -7.91368 26.73398 1.000 18.47522 116 SER A CA 1
ATOM 820 C C . SER A 1 96 ? 11.79371 -7.97302 27.92729 1.000 18.10596 116 SER A C 1
ATOM 821 O O . SER A 1 96 ? 11.41170 -7.75816 29.08009 1.000 19.22917 116 SER A O 1
ATOM 824 N N . ALA A 1 97 ? 13.07510 -8.21308 27.63125 1.000 17.58708 117 ALA A N 1
ATOM 825 C CA . ALA A 1 97 ? 14.07151 -8.36814 28.69872 1.000 17.52409 117 ALA A CA 1
ATOM 826 C C . ALA A 1 97 ? 14.52017 -7.00851 29.21623 1.000 17.63879 117 ALA A C 1
ATOM 827 O O . ALA A 1 97 ? 15.46866 -6.41508 28.69489 1.000 17.81240 117 ALA A O 1
ATOM 829 N N . VAL A 1 98 ? 13.89650 -6.57671 30.31986 1.000 17.53451 118 VAL A N 1
ATOM 830 C CA . VAL A 1 98 ? 14.23985 -5.29005 30.93977 1.000 17.65722 118 VAL A CA 1
ATOM 831 C C . VAL A 1 98 ? 15.73820 -5.11646 31.16173 1.000 17.08706 118 VAL A C 1
ATOM 832 O O . VAL A 1 98 ? 16.24546 -4.01994 30.89422 1.000 17.46183 118 VAL A O 1
ATOM 836 N N . PRO A 1 99 ? 16.48078 -6.09678 31.69342 1.000 17.47616 119 PRO A N 1
ATOM 837 C CA . PRO A 1 99 ? 17.89026 -5.82718 32.03098 1.000 16.88910 119 PRO A CA 1
ATOM 838 C C . PRO A 1 99 ? 18.74080 -5.48987 30.82427 1.000 17.23884 119 PRO A C 1
ATOM 839 O O . PRO A 1 99 ? 19.67050 -4.67910 30.96426 1.000 19.28498 119 PRO A O 1
ATOM 843 N N . TYR A 1 100 ? 18.43313 -6.06202 29.64449 1.000 15.79159 120 TYR A N 1
ATOM 844 C CA . TYR A 1 100 ? 19.14262 -5.68790 28.42505 1.000 14.24076 120 TYR A CA 1
ATOM 845 C C . TYR A 1 100 ? 19.01981 -4.19270 28.19979 1.000 13.16953 120 TYR A C 1
ATOM 846 O O . TYR A 1 100 ? 20.01977 -3.48493 28.00842 1.000 14.20666 120 TYR A O 1
ATOM 855 N N . PHE A 1 101 ? 17.79608 -3.68237 28.25876 1.000 14.93349 121 PHE A N 1
ATOM 856 C CA . PHE A 1 101 ? 17.56524 -2.27972 27.94011 1.000 14.05623 12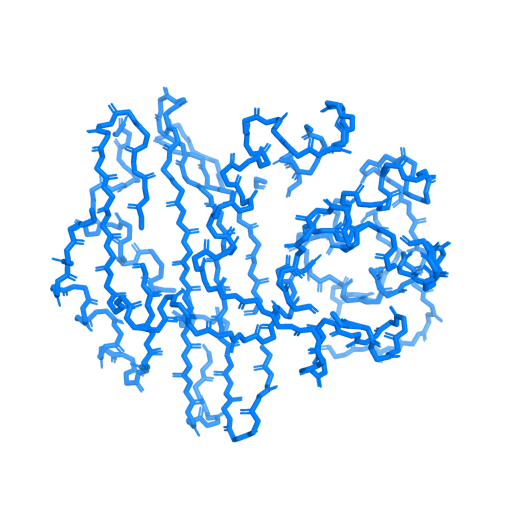1 PHE A CA 1
ATOM 857 C C . PHE A 1 101 ? 17.91609 -1.33339 29.07795 1.000 14.91703 121 PHE A C 1
ATOM 858 O O . PHE A 1 101 ? 18.20658 -0.16663 28.80521 1.000 15.42435 121 PHE A O 1
ATOM 866 N N . GLN A 1 102 ? 17.95305 -1.81348 30.32321 1.000 14.22277 122 GLN A N 1
ATOM 867 C CA . GLN A 1 102 ? 18.55308 -1.01732 31.39804 1.000 14.89116 122 GLN A CA 1
ATOM 868 C C . GLN A 1 102 ? 20.03250 -0.76790 31.12087 1.000 15.72035 122 GLN A C 1
ATOM 869 O O . GLN A 1 102 ? 20.53589 0.35144 31.30824 1.000 15.86583 122 GLN A O 1
ATOM 875 N N . GLU A 1 103 ? 20.74477 -1.78901 30.63012 1.000 15.31227 123 GLU A N 1
ATOM 876 C CA . GLU A 1 103 ? 22.15323 -1.59972 30.32350 1.000 15.90063 123 GLU A CA 1
ATOM 877 C C . GLU A 1 103 ? 22.31923 -0.68472 29.11446 1.000 15.29670 123 GLU A C 1
ATOM 878 O O . GLU A 1 103 ? 23.18856 0.20118 29.12295 1.000 15.92544 123 GLU A O 1
ATOM 884 N N . VAL A 1 104 ? 21.43801 -0.80942 28.10505 1.000 15.08717 124 VAL A N 1
ATOM 885 C CA . VAL A 1 104 ? 21.46638 0.14244 26.99376 1.000 14.68254 124 VAL A CA 1
ATOM 886 C C . VAL A 1 104 ? 21.33775 1.56808 27.51660 1.000 14.52331 124 VAL A C 1
ATOM 887 O O . VAL A 1 104 ? 22.09163 2.46637 27.11611 1.000 15.46762 124 VAL A O 1
ATOM 891 N N . ALA A 1 105 ? 20.35161 1.80718 28.40427 1.000 14.26509 125 ALA A N 1
ATOM 892 C CA . ALA A 1 105 ? 20.14920 3.16625 28.91145 1.000 14.18239 125 ALA A CA 1
ATOM 893 C C . ALA A 1 105 ? 21.38670 3.68155 29.65270 1.000 14.79756 125 ALA A C 1
ATOM 894 O O . ALA A 1 105 ? 21.78501 4.84369 29.48172 1.000 16.69486 125 ALA A O 1
ATOM 896 N N A ARG A 1 106 ? 22.02055 2.83046 30.46332 0.669 14.73168 126 ARG A N 1
ATOM 897 N N B ARG A 1 106 ? 21.99739 2.84177 30.48925 0.331 14.92644 126 ARG A N 1
ATOM 898 C CA A ARG A 1 106 ? 23.21429 3.26682 31.19540 0.669 14.51881 126 ARG A CA 1
ATOM 899 C CA B ARG A 1 106 ? 23.20800 3.27120 31.18460 0.331 15.01513 126 ARG A CA 1
ATOM 900 C C A ARG A 1 106 ? 24.35562 3.61222 30.25549 0.669 15.11394 126 ARG A C 1
ATOM 901 C C B ARG A 1 106 ? 24.28461 3.68481 30.19386 0.331 14.73819 126 ARG A C 1
ATOM 902 O O A ARG A 1 106 ? 25.13473 4.53405 30.53816 0.669 16.17850 126 ARG A O 1
ATOM 903 O O B ARG A 1 106 ? 24.92577 4.73037 30.36111 0.331 14.76510 126 ARG A O 1
ATOM 918 N N . ARG A 1 107 ? 24.46760 2.89879 29.12926 1.000 14.56180 127 ARG A N 1
ATOM 919 C CA . ARG A 1 107 ? 25.52246 3.19587 28.17341 1.000 15.33688 127 ARG A CA 1
ATOM 920 C C . ARG A 1 107 ? 25.19842 4.44421 27.36961 1.000 15.40155 127 ARG A C 1
ATOM 921 O O . ARG A 1 107 ? 26.12076 5.17459 26.97798 1.000 16.48065 127 ARG A O 1
ATOM 929 N N . ILE A 1 108 ? 23.90890 4.68735 27.07791 1.000 14.65701 128 ILE A N 1
ATOM 930 C CA . ILE A 1 108 ? 23.50383 5.94063 26.43009 1.000 14.66828 128 ILE A CA 1
ATOM 931 C C . ILE A 1 108 ? 23.88751 7.13524 27.29709 1.000 16.18443 128 ILE A C 1
ATOM 932 O O . ILE A 1 108 ? 24.45282 8.13181 26.80411 1.000 16.93505 128 ILE A O 1
ATOM 937 N N . THR A 1 109 ? 23.58251 7.04371 28.60294 1.000 15.33580 129 THR A N 1
ATOM 938 C CA . THR A 1 109 ? 23.84876 7.99791 29.69820 1.000 15.80412 129 THR A CA 1
ATOM 939 C C . THR A 1 109 ? 22.72803 9.02590 29.78872 1.000 16.44810 129 THR A C 1
ATOM 940 O O . THR A 1 109 ? 22.04854 9.30264 28.80467 1.000 16.82949 129 THR A O 1
ATOM 944 N N . LYS A 1 110 ? 22.51829 9.57186 30.98266 1.000 16.22647 130 LYS A N 1
ATOM 945 C CA . LYS A 1 110 ? 21.38830 10.45583 31.22822 1.000 16.09132 130 LYS A CA 1
ATOM 946 C C . LYS A 1 110 ? 21.40881 11.72469 30.38763 1.000 15.63587 130 LYS A C 1
ATOM 947 O O . LYS A 1 110 ? 20.35846 12.07139 29.82759 1.000 15.92729 130 LYS A O 1
ATOM 953 N N . PRO A 1 111 ? 22.53222 12.44163 30.22374 1.000 16.74833 131 PRO A N 1
ATOM 954 C CA . PRO A 1 111 ? 22.48469 13.66307 29.39791 1.000 18.28682 131 PRO A CA 1
ATOM 955 C C . PRO A 1 111 ? 22.10105 13.39119 27.95265 1.000 17.49656 131 PRO A C 1
ATOM 956 O O . PRO A 1 111 ? 21.32089 14.14359 27.34235 1.000 18.71022 131 PRO A O 1
ATOM 960 N N . VAL A 1 112 ? 22.61047 12.29787 27.37975 1.000 15.36621 132 VAL A N 1
ATOM 961 C CA . VAL A 1 112 ? 22.25448 11.95352 26.00495 1.000 15.86147 132 VAL A CA 1
ATOM 962 C C . VAL A 1 112 ? 20.80217 11.52075 25.93666 1.000 15.85917 132 VAL A C 1
ATOM 963 O O . VAL A 1 112 ? 20.06794 11.90753 25.01837 1.000 16.06289 132 VAL A O 1
ATOM 975 N N . GLN A 1 114 ? 18.37828 12.44758 27.82888 1.000 14.94807 134 GLN A N 1
ATOM 976 C CA . GLN A 1 114 ? 17.55885 13.64422 27.97873 1.000 14.93012 134 GLN A CA 1
ATOM 977 C C . GLN A 1 114 ? 17.49660 14.41256 26.66976 1.000 16.19878 134 GLN A C 1
ATOM 978 O O . GLN A 1 114 ? 16.41881 14.87152 26.25426 1.000 15.41247 134 GLN A O 1
ATOM 984 N N . HIS A 1 115 ? 18.63303 14.48830 25.95912 1.000 15.65220 135 HIS A N 1
ATOM 985 C CA . HIS A 1 115 ? 18.65858 15.19624 24.68574 1.000 15.67045 135 HIS A CA 1
ATOM 986 C C . HIS A 1 115 ? 17.69385 14.57025 23.69490 1.000 14.66683 135 HIS A C 1
ATOM 987 O O . HIS A 1 115 ? 16.94882 15.27905 23.02308 1.000 16.36894 135 HIS A O 1
ATOM 994 N N . TRP A 1 116 ? 17.65328 13.23519 23.63701 1.000 15.09761 136 TRP A N 1
ATOM 995 C CA . TRP A 1 116 ? 16.75645 12.57915 22.68548 1.000 14.25225 136 TRP A CA 1
ATOM 996 C C . TRP A 1 116 ? 15.29811 12.65376 23.12443 1.000 13.59904 136 TRP A C 1
ATOM 997 O O . TRP A 1 116 ? 14.40000 12.78960 22.27307 1.000 14.66907 136 TRP A O 1
ATOM 1008 N N . LEU A 1 117 ? 15.01642 12.55223 24.42872 1.000 13.19246 137 LEU A N 1
ATOM 1009 C CA . LEU A 1 117 ? 13.63297 12.77690 24.86551 1.000 14.28863 137 LEU A CA 1
ATOM 1010 C C . LEU A 1 117 ? 13.16347 14.16717 24.48770 1.000 14.58942 137 LEU A C 1
ATOM 1011 O O . LEU A 1 117 ? 12.01437 14.35600 24.06637 1.000 14.80970 137 LEU A O 1
ATOM 1016 N N . ASP A 1 118 ? 14.03253 15.14905 24.66387 1.000 15.72238 138 ASP A N 1
ATOM 1017 C CA . ASP A 1 118 ? 13.67301 16.53117 24.36857 1.000 17.55975 138 ASP A CA 1
ATOM 1018 C C . ASP A 1 118 ? 13.51431 16.74303 22.87362 1.000 18.34635 138 ASP A C 1
ATOM 1019 O O . ASP A 1 118 ? 12.66153 17.52571 22.44787 1.000 20.07570 138 ASP A O 1
ATOM 1024 N N . THR A 1 119 ? 14.38054 16.11859 22.05963 1.000 16.73278 139 THR A N 1
ATOM 1025 C CA . THR A 1 119 ? 14.34255 16.30835 20.60998 1.000 16.55596 139 THR A CA 1
ATOM 1026 C C . THR A 1 119 ? 13.08217 15.71221 20.02405 1.000 18.00323 139 THR A C 1
ATOM 1027 O O . THR A 1 119 ? 12.45043 16.31864 19.15761 1.000 21.25896 139 THR A O 1
ATOM 1031 N N . VAL A 1 120 ? 12.73906 14.50054 20.44047 1.000 17.70567 140 VAL A N 1
ATOM 1032 C CA . VAL A 1 120 ? 11.53383 13.83710 19.96313 1.000 17.68650 140 VAL A CA 1
ATOM 1033 C C . VAL A 1 120 ? 10.28850 14.42121 20.62861 1.000 19.59256 140 VAL A C 1
ATOM 1034 O O . VAL A 1 120 ? 9.16416 14.24020 20.12283 1.000 22.86006 140 VAL A O 1
ATOM 1038 N N . LYS A 1 121 ? 10.45716 15.14351 21.74412 1.000 18.84304 141 LYS A N 1
ATOM 1039 C CA . LYS A 1 121 ? 9.33685 15.61948 22.57837 1.000 18.79028 141 LYS A CA 1
ATOM 1040 C C . LYS A 1 121 ? 8.44898 14.46145 23.03954 1.000 18.77183 141 LYS A C 1
ATOM 1041 O O . LYS A 1 121 ? 7.22262 14.45029 22.83890 1.000 22.07122 141 LYS A O 1
ATOM 1047 N N . PHE A 1 122 ? 9.08896 13.48688 23.69113 1.000 16.42915 142 PHE A N 1
ATOM 1048 C CA . PHE A 1 122 ? 8.44516 12.22330 24.07180 1.000 15.23950 142 PHE A CA 1
ATOM 1049 C C . PHE A 1 122 ? 7.74319 12.36442 25.43890 1.000 14.60483 142 PHE A C 1
ATOM 1050 O O . PHE A 1 122 ? 8.38457 12.32397 26.49853 1.000 14.64305 142 PHE A O 1
ATOM 1058 N N . GLY A 1 123 ? 6.41278 12.48792 25.41509 1.000 15.91760 143 GLY A N 1
ATOM 1059 C CA . GLY A 1 123 ? 5.64612 12.56612 26.64793 1.000 15.36709 143 GLY A CA 1
ATOM 1060 C C . GLY A 1 123 ? 6.09556 13.75258 27.49368 1.000 15.52487 143 GLY A C 1
ATOM 1061 O O . GLY A 1 123 ? 6.41527 14.84360 26.98571 1.000 15.89691 143 GLY A O 1
ATOM 1062 N N . ASN A 1 124 ? 6.17002 13.53592 28.80679 1.000 15.02633 144 ASN A N 1
ATOM 1063 C CA . ASN A 1 124 ? 6.62138 14.61496 29.68348 1.000 14.27221 144 ASN A CA 1
ATOM 1064 C C . ASN A 1 124 ? 8.13345 14.71120 29.77225 1.000 14.04166 144 ASN A C 1
ATOM 1065 O O . ASN A 1 124 ? 8.61867 15.56285 30.50788 1.000 16.13075 144 ASN A O 1
ATOM 1078 N N A LYS A 1 126 ? 10.53645 13.22405 31.25235 0.507 16.49270 146 LYS A N 1
ATOM 1079 N N B LYS A 1 126 ? 10.49157 13.26192 31.23631 0.493 16.50627 146 LYS A N 1
ATOM 1080 C CA A LYS A 1 126 ? 11.08460 13.27560 32.61688 0.507 15.90097 146 LYS A CA 1
ATOM 1081 C CA B LYS A 1 126 ? 11.09829 13.22394 32.56143 0.493 16.08734 146 LYS A CA 1
ATOM 1082 C C A LYS A 1 126 ? 11.87861 12.02428 32.98334 0.507 15.72877 146 LYS A C 1
ATOM 1083 C C B LYS A 1 126 ? 11.99582 12.00448 32.71622 0.493 16.09589 146 LYS A C 1
ATOM 1084 O O A LYS A 1 126 ? 11.33326 10.91283 32.98321 0.507 15.82023 146 LYS A O 1
ATOM 1085 O O B LYS A 1 126 ? 11.67506 10.91045 32.22860 0.493 15.76982 146 LYS A O 1
ATOM 1096 N N . ILE A 1 127 ? 13.14431 12.21633 33.36454 1.000 16.06289 147 ILE A N 1
ATOM 1097 C CA . ILE A 1 127 ? 14.03011 11.14209 33.83718 1.000 16.05327 147 ILE A CA 1
ATOM 1098 C C . ILE A 1 127 ? 14.23178 11.25093 35.34523 1.000 17.52252 147 ILE A C 1
ATOM 1099 O O . ILE A 1 127 ? 14.69885 12.28846 35.84023 1.000 19.60156 147 ILE A O 1
ATOM 1104 N N . SER A 1 128 ? 13.91891 10.17146 36.06196 1.000 17.19208 148 SER A N 1
ATOM 1105 C CA . SER A 1 128 ? 14.29034 10.02066 37.46720 1.000 16.05727 148 SER A CA 1
ATOM 1106 C C . SER A 1 128 ? 15.71245 9.45248 37.56451 1.000 19.06044 148 SER A C 1
ATOM 1107 O O . SER A 1 128 ? 16.67262 10.21110 37.72347 1.000 22.64587 148 SER A O 1
ATOM 1110 N N . LYS A 1 129 ? 15.84639 8.13871 37.42447 1.000 18.56905 149 LYS A N 1
ATOM 1111 C CA . LYS A 1 129 ? 17.11890 7.43022 37.31209 1.000 18.76772 149 LYS A CA 1
ATOM 1112 C C . LYS A 1 129 ? 17.26618 6.87377 35.89751 1.000 15.00971 149 LYS A C 1
ATOM 1113 O O . LYS A 1 129 ? 16.28875 6.47658 35.27388 1.000 14.99424 149 LYS A O 1
ATOM 1119 N N . ILE A 1 130 ? 18.50554 6.81748 35.40790 1.000 14.89633 150 ILE A N 1
ATOM 1120 C CA . ILE A 1 130 ? 18.76505 6.46660 34.01453 1.000 15.16022 150 ILE A CA 1
ATOM 1121 C C . ILE A 1 130 ? 18.21670 5.09411 33.65315 1.000 15.74619 150 ILE A C 1
ATOM 1122 O O . ILE A 1 130 ? 17.85015 4.86305 32.49228 1.000 14.65041 150 ILE A O 1
ATOM 1127 N N . ASP A 1 131 ? 18.10832 4.16930 34.62317 1.000 15.58012 151 ASP A N 1
ATOM 1128 C CA . ASP A 1 131 ? 17.71800 2.80571 34.29034 1.000 15.69971 151 ASP A CA 1
ATOM 1129 C C . ASP A 1 131 ? 16.35982 2.42826 34.85491 1.000 15.96121 151 ASP A C 1
ATOM 1130 O O . ASP A 1 131 ? 15.98360 1.25026 34.79291 1.000 18.81895 151 ASP A O 1
ATOM 1135 N N . THR A 1 132 ? 15.59217 3.38987 35.36114 1.000 15.29251 152 THR A N 1
ATOM 1136 C CA . THR A 1 132 ? 14.25470 3.07822 35.86519 1.000 16.42644 152 THR A CA 1
ATOM 1137 C C . THR A 1 132 ? 13.17075 4.02365 35.36723 1.000 14.83059 152 THR A C 1
ATOM 1138 O O . THR A 1 132 ? 11.99081 3.80651 35.69502 1.000 15.15471 152 THR A O 1
ATOM 1142 N N . PHE A 1 133 ? 13.51165 5.05628 34.59855 1.000 13.72863 153 PHE A N 1
ATOM 1143 C CA . PHE A 1 133 ? 12.56611 6.17348 34.50873 1.000 13.45485 153 PHE A CA 1
ATOM 1144 C C . PHE A 1 133 ? 11.30286 5.85168 33.70675 1.000 13.83594 153 PHE A C 1
ATOM 1145 O O . PHE A 1 133 ? 10.30682 6.60070 33.80687 1.000 14.75809 153 PHE A O 1
ATOM 1153 N N . TRP A 1 134 ? 11.32295 4.80305 32.87876 1.000 13.93796 154 TRP A N 1
ATOM 1154 C CA . TRP A 1 134 ? 10.15039 4.41698 32.10176 1.000 13.86834 154 TRP A CA 1
ATOM 1155 C C . TRP A 1 134 ? 9.27075 3.40740 32.82576 1.000 14.10355 154 TRP A C 1
ATOM 1156 O O . TRP A 1 134 ? 8.17876 3.09012 32.34021 1.000 16.57595 154 TRP A O 1
ATOM 1167 N N . LEU A 1 135 ? 9.68577 2.95373 34.00165 1.000 15.71780 155 LEU A N 1
ATOM 1168 C CA . LEU A 1 135 ? 8.96874 1.95759 34.76401 1.000 18.16171 155 LEU A CA 1
ATOM 1169 C C . LEU A 1 135 ? 8.54841 2.43921 36.13691 1.000 18.08401 155 LEU A C 1
ATOM 1170 O O . LEU A 1 135 ? 7.85932 1.68821 36.84864 1.000 21.37998 155 LEU A O 1
ATOM 1175 N N . ASP A 1 136 ? 8.94483 3.64546 36.54046 1.000 17.38438 156 ASP A N 1
ATOM 1176 C CA . ASP A 1 136 ? 8.75356 4.09078 37.92980 1.000 16.97128 156 ASP A CA 1
ATOM 1177 C C . ASP A 1 136 ? 7.78780 5.28056 38.05295 1.000 18.14516 156 ASP A C 1
ATOM 1178 O O . ASP A 1 136 ? 7.65862 5.88596 39.14824 1.000 19.66936 156 ASP A O 1
ATOM 1183 N N . ASN A 1 137 ? 7.07162 5.60373 36.97798 1.000 17.91838 157 ASN A N 1
ATOM 1184 C CA . ASN A 1 137 ? 6.04556 6.64558 36.91844 1.000 19.41039 157 ASN A CA 1
ATOM 1185 C C . ASN A 1 137 ? 6.62951 8.05595 36.87269 1.000 18.22342 157 ASN A C 1
ATOM 1186 O O . ASN A 1 137 ? 5.88244 9.04996 37.04078 1.000 20.98014 157 ASN A O 1
ATOM 1191 N N A SER A 1 138 ? 7.91892 8.22232 36.58943 0.757 16.90523 158 SER A N 1
ATOM 1192 N N B SER A 1 138 ? 7.93104 8.19173 36.63701 0.243 16.99033 158 SER A N 1
ATOM 1193 C CA A SER A 1 138 ? 8.41552 9.56894 36.30178 0.757 16.24828 158 SER A CA 1
ATOM 1194 C CA B SER A 1 138 ? 8.50434 9.48472 36.28861 0.243 15.80307 158 SER A CA 1
ATOM 1195 C C A SER A 1 138 ? 8.10538 9.97135 34.86180 0.757 15.15667 158 SER A C 1
ATOM 1196 C C B SER A 1 138 ? 8.04860 9.87291 34.89005 0.243 14.61919 158 SER A C 1
ATOM 1197 O O A SER A 1 138 ? 7.35083 10.91487 34.62537 0.757 17.38543 158 SER A O 1
ATOM 1198 O O B SER A 1 138 ? 7.14477 10.69821 34.72745 0.243 15.19747 158 SER A O 1
ATOM 1203 N N . LEU A 1 139 ? 8.65417 9.26009 33.87578 1.000 13.36767 159 LEU A N 1
ATOM 1204 C CA . LEU A 1 139 ? 8.22475 9.47632 32.50442 1.000 13.41882 159 LEU A CA 1
ATOM 1205 C C . LEU A 1 139 ? 6.78119 9.02569 32.30251 1.000 12.97899 159 LEU A C 1
ATOM 1206 O O . LEU A 1 139 ? 6.37905 7.94821 32.75122 1.000 14.45068 159 LEU A O 1
ATOM 1211 N N . GLN A 1 140 ? 5.99538 9.85615 31.61552 1.000 12.70544 160 GLN A N 1
ATOM 1212 C CA . GLN A 1 140 ? 4.61204 9.51292 31.28442 1.000 14.55726 160 GLN A CA 1
ATOM 1213 C C . GLN A 1 140 ? 4.29055 9.97683 29.87863 1.000 14.28773 160 GLN A C 1
ATOM 1214 O O . GLN A 1 140 ? 4.87236 10.94779 29.36679 1.000 15.26919 160 GLN A O 1
ATOM 1220 N N . ILE A 1 141 ? 3.37487 9.24838 29.24117 1.000 12.75459 161 ILE A N 1
ATOM 1221 C CA . ILE A 1 141 ? 2.99684 9.52533 27.85508 1.000 12.25233 161 ILE A CA 1
ATOM 1222 C C . ILE A 1 141 ? 1.54981 9.08522 27.66153 1.000 13.96479 161 ILE A C 1
ATOM 1223 O O . ILE A 1 141 ? 1.07752 8.14575 28.31223 1.000 15.21856 161 ILE A O 1
ATOM 1228 N N . SER A 1 142 ? 0.83836 9.78433 26.77790 1.000 13.70883 162 SER A N 1
ATOM 1229 C CA . SER A 1 142 ? -0.57822 9.44885 26.58355 1.000 14.07505 162 SER A CA 1
ATOM 1230 C C . SER A 1 142 ? -0.71824 8.40453 25.48913 1.000 13.72956 162 SER A C 1
ATOM 1231 O O . SER A 1 142 ? 0.16515 8.25149 24.63349 1.000 13.55355 162 SER A O 1
ATOM 1234 N N . PRO A 1 143 ? -1.83039 7.69462 25.44436 1.000 13.72438 163 PRO A N 1
ATOM 1235 C CA . PRO A 1 143 ? -2.05432 6.79901 24.28482 1.000 14.10025 163 PRO A CA 1
ATOM 1236 C C . PRO A 1 143 ? -2.01720 7.53983 22.96015 1.000 14.25051 163 PRO A C 1
ATOM 1237 O O . PRO A 1 143 ? -1.47130 7.01091 21.98016 1.000 14.90498 163 PRO A O 1
ATOM 1241 N N . ASP A 1 144 ? -2.58886 8.74381 22.88236 1.000 13.97467 164 ASP A N 1
ATOM 1242 C CA . ASP A 1 144 ? -2.55297 9.49486 21.61733 1.000 16.15852 164 ASP A CA 1
ATOM 1243 C C . ASP A 1 144 ? -1.11489 9.84150 21.23158 1.000 15.92048 164 ASP A C 1
ATOM 1244 O O . ASP A 1 144 ? -0.75057 9.80648 20.05116 1.000 16.85794 164 ASP A O 1
ATOM 1249 N N . GLU A 1 145 ? -0.28698 10.18867 22.20991 1.000 15.04513 165 GLU A N 1
ATOM 1250 C CA . GLU A 1 145 ? 1.12504 10.43098 21.93423 1.000 14.66139 165 GLU A CA 1
ATOM 1251 C C . GLU A 1 145 ? 1.83277 9.17644 21.45321 1.000 14.70830 165 GLU A C 1
ATOM 1252 O O . GLU A 1 145 ? 2.69686 9.25005 20.55715 1.000 16.16472 165 GLU A O 1
ATOM 1258 N N . GLU A 1 146 ? 1.49596 8.01175 22.02823 1.000 14.25761 166 GLU A N 1
ATOM 1259 C CA . GLU A 1 146 ? 2.11406 6.78203 21.53771 1.000 14.42270 166 GLU A CA 1
ATOM 1260 C C . GLU A 1 146 ? 1.67688 6.46805 20.12037 1.000 13.91263 166 GLU A C 1
ATOM 1261 O O . GLU A 1 146 ? 2.47247 5.92925 19.33265 1.000 14.47840 166 GLU A O 1
ATOM 1267 N N . LEU A 1 147 ? 0.40848 6.72880 19.78913 1.000 14.59630 167 LEU A N 1
ATOM 1268 C CA . LEU A 1 147 ? -0.06856 6.50449 18.43179 1.000 15.07383 167 LEU A CA 1
ATOM 1269 C C . LEU A 1 147 ? 0.69338 7.36799 17.42987 1.000 16.23531 167 LEU A C 1
ATOM 1270 O O . LEU A 1 147 ? 1.15359 6.87592 16.38890 1.000 16.43648 167 LEU A O 1
ATOM 1275 N N . GLY A 1 148 ? 0.84222 8.66547 17.73293 1.000 15.31204 168 GLY A N 1
ATOM 1276 C CA . GLY A 1 148 ? 1.55251 9.55012 16.82686 1.000 15.67664 168 GLY A CA 1
ATOM 1277 C C . GLY A 1 148 ? 2.99206 9.11843 16.65449 1.000 15.07658 168 GLY A C 1
ATOM 1278 O O . GLY A 1 148 ? 3.54361 9.16799 15.54613 1.000 16.07782 168 GLY A O 1
ATOM 1279 N N . PHE A 1 149 ? 3.59747 8.62711 17.73823 1.000 14.69123 169 PHE A N 1
ATOM 1280 C CA . PHE A 1 149 ? 4.98419 8.19331 17.70603 1.000 15.47790 169 PHE A CA 1
ATOM 1281 C C . PHE A 1 149 ? 5.15158 6.98553 16.79855 1.000 14.97168 169 PHE A C 1
ATOM 1282 O O . PHE A 1 149 ? 6.07048 6.95270 15.95938 1.000 15.33228 169 PHE A O 1
ATOM 1290 N N . VAL A 1 150 ? 4.27378 5.97520 16.93541 1.000 14.69528 170 VAL A N 1
ATOM 1291 C CA . VAL A 1 150 ? 4.49551 4.79471 16.08973 1.000 16.20786 170 VAL A CA 1
ATOM 1292 C C . VAL A 1 150 ? 4.12845 5.07871 14.64586 1.000 16.01847 170 VAL A C 1
ATOM 1293 O O . VAL A 1 150 ? 4.74661 4.51965 13.73051 1.000 15.54791 170 VAL A O 1
ATOM 1297 N N . LYS A 1 151 ? 3.16675 5.96346 14.39654 1.000 16.41322 171 LYS A N 1
ATOM 1298 C CA . LYS A 1 151 ? 2.89844 6.35530 13.01509 1.000 16.00576 171 LYS A CA 1
ATOM 1299 C C . LYS A 1 151 ? 4.13343 7.01989 12.40661 1.000 14.90343 171 LYS A C 1
ATOM 1300 O O . LYS A 1 151 ? 4.51538 6.72562 11.25599 1.000 15.62655 171 LYS A O 1
ATOM 1306 N N . LYS A 1 152 ? 4.80259 7.88484 13.17391 1.000 14.15183 172 LYS A N 1
ATOM 1307 C CA . LYS A 1 152 ? 5.97932 8.54459 12.62695 1.000 16.30641 172 LYS A CA 1
ATOM 1308 C C . LYS A 1 152 ? 7.10473 7.54727 12.40890 1.000 16.43558 172 LYS A C 1
ATOM 1309 O O . LYS A 1 152 ? 7.82175 7.62957 11.40216 1.000 17.37345 172 LYS A O 1
ATOM 1315 N N . LEU A 1 153 ? 7.25792 6.58323 13.32968 1.000 13.50197 173 LEU A N 1
ATOM 1316 C CA . LEU A 1 153 ? 8.24028 5.51784 13.14134 1.000 15.15351 173 LEU A CA 1
ATOM 1317 C C . LEU A 1 153 ? 7.98751 4.78847 11.83521 1.000 15.17758 173 LEU A C 1
ATOM 1318 O O . LEU A 1 153 ? 8.90304 4.56011 11.03338 1.000 16.04875 173 LEU A O 1
ATOM 1323 N N . TYR A 1 154 ? 6.73307 4.43652 11.58496 1.000 14.42915 174 TYR A N 1
ATOM 1324 C CA . TYR A 1 154 ? 6.42542 3.68442 10.38217 1.000 15.30500 174 TYR A CA 1
ATOM 1325 C C . TYR A 1 154 ? 6.82512 4.45415 9.11994 1.000 16.29058 174 TYR A C 1
ATOM 1326 O O . TYR A 1 154 ? 7.34067 3.87455 8.14514 1.000 18.54690 174 TYR A O 1
ATOM 1335 N N . PHE A 1 155 ? 6.58347 5.76067 9.11652 1.000 15.56312 175 PHE A N 1
ATOM 1336 C CA . PHE A 1 155 ? 6.77716 6.59863 7.92926 1.000 16.54911 175 PHE A CA 1
ATOM 1337 C C . PHE A 1 155 ? 8.12855 7.31730 7.90384 1.000 17.94444 175 PHE A C 1
ATOM 1338 O O . PHE A 1 155 ? 8.32599 8.24919 7.10552 1.000 19.97035 175 PHE A O 1
ATOM 1346 N N . ASP A 1 156 ? 9.06707 6.89003 8.75059 1.000 17.28728 176 ASP A N 1
ATOM 1347 C CA . ASP A 1 156 ? 10.42148 7.46277 8.78602 1.000 19.10201 176 ASP A CA 1
ATOM 1348 C C . ASP A 1 156 ? 10.42491 8.95181 9.12246 1.000 19.72051 176 ASP A C 1
ATOM 1349 O O . ASP A 1 156 ? 11.26560 9.70120 8.62992 1.000 21.75945 176 ASP A O 1
ATOM 1354 N N . GLN A 1 157 ? 9.49101 9.40879 9.95050 1.000 18.41087 177 GLN A N 1
ATOM 1355 C CA . GLN A 1 157 ? 9.32593 10.82134 10.23692 1.000 19.83834 177 GLN A CA 1
ATOM 1356 C C . GLN A 1 157 ? 9.98308 11.24875 11.54054 1.000 23.15869 177 GLN A C 1
ATOM 1357 O O . GLN A 1 157 ? 10.01173 12.44810 11.82976 1.000 29.45052 177 GLN A O 1
ATOM 1363 N N . LEU A 1 158 ? 10.54695 10.31646 12.30727 1.000 20.98300 178 LEU A N 1
ATOM 1364 C CA . LEU A 1 158 ? 11.27676 10.63195 13.53009 1.000 20.71543 178 LEU A CA 1
ATOM 1365 C C . LEU A 1 158 ? 12.69226 11.06018 13.16307 1.000 20.64915 178 LEU A C 1
ATOM 1366 O O . LEU A 1 158 ? 13.17544 10.74198 12.07329 1.000 20.67223 178 LEU A O 1
ATOM 1371 N N . PRO A 1 159 ? 13.39427 11.77852 14.06248 1.000 21.94001 179 PRO A N 1
ATOM 1372 C CA . PRO A 1 159 ? 14.72856 12.30842 13.75268 1.000 22.35255 179 PRO A CA 1
ATOM 1373 C C . PRO A 1 159 ? 15.86318 11.30262 13.94933 1.000 21.62369 179 PRO A C 1
ATOM 1374 O O . PRO A 1 159 ? 16.87374 11.59193 14.60094 1.000 24.23970 179 PRO A O 1
ATOM 1378 N N . PHE A 1 160 ? 15.71284 10.13000 13.34978 1.000 19.89407 180 PHE A N 1
ATOM 1379 C CA . PHE A 1 160 ? 16.67586 9.04105 13.38875 1.000 19.73706 180 PHE A CA 1
ATOM 1380 C C . PHE A 1 160 ? 17.09255 8.69051 11.96590 1.000 19.88253 180 PHE A C 1
ATOM 1381 O O . PHE A 1 160 ? 16.44243 9.06444 10.98578 1.000 21.11222 180 PHE A O 1
ATOM 1389 N N . HIS A 1 161 ? 18.19985 7.97250 11.84837 1.000 21.74100 181 HIS A N 1
ATOM 1390 C CA . HIS A 1 161 ? 18.60641 7.47950 10.53941 1.000 23.01116 181 HIS A CA 1
ATOM 1391 C C . HIS A 1 161 ? 17.58437 6.47597 10.01699 1.000 21.85884 181 HIS A C 1
ATOM 1392 O O . HIS A 1 161 ? 16.96741 5.73857 10.77913 1.000 20.26671 181 HIS A O 1
ATOM 1399 N N . LYS A 1 162 ? 17.44774 6.40737 8.68970 1.000 24.32755 182 LYS A N 1
ATOM 1400 C CA . LYS A 1 162 ? 16.49859 5.45588 8.12074 1.000 24.87213 182 LYS A CA 1
ATOM 1401 C C . LYS A 1 162 ? 16.83967 4.01076 8.48829 1.000 23.02837 182 LYS A C 1
ATOM 1402 O O . LYS A 1 162 ? 15.92649 3.21310 8.69684 1.000 22.01515 182 LYS A O 1
ATOM 1408 N N . VAL A 1 163 ? 18.12583 3.64911 8.58642 1.000 22.51394 183 VAL A N 1
ATOM 1409 C CA . VAL A 1 163 ? 18.45640 2.26253 8.93389 1.000 22.96441 183 VAL A CA 1
ATOM 1410 C C . VAL A 1 163 ? 18.11154 1.98428 10.40328 1.000 21.23354 183 VAL A C 1
ATOM 1411 O O . VAL A 1 163 ? 17.67530 0.87763 10.74087 1.000 22.10436 183 VAL A O 1
ATOM 1415 N N . THR A 1 164 ? 18.23454 2.98849 11.28155 1.000 18.51307 184 THR A N 1
ATOM 1416 C CA . THR A 1 164 ? 17.81456 2.84388 12.68310 1.000 17.53522 184 THR A CA 1
ATOM 1417 C C . THR A 1 164 ? 16.34387 2.49942 12.76796 1.000 15.78678 184 THR A C 1
ATOM 1418 O O . THR A 1 164 ? 15.92651 1.55477 13.46827 1.000 15.75305 184 THR A O 1
ATOM 1430 N N . GLN A 1 166 ? 14.32514 1.37593 10.29969 1.000 14.69086 186 GLN A N 1
ATOM 1431 C CA . GLN A 1 166 ? 14.05785 0.07507 9.69242 1.000 16.51452 186 GLN A CA 1
ATOM 1432 C C . GLN A 1 166 ? 14.36779 -1.08359 10.65001 1.000 16.92652 186 GLN A C 1
ATOM 1433 O O . GLN A 1 166 ? 13.56626 -2.01963 10.77346 1.000 17.37629 186 GLN A O 1
ATOM 1439 N N . ASN A 1 167 ? 15.49031 -1.00761 11.38257 1.000 17.44015 187 ASN A N 1
ATOM 1440 C CA . ASN A 1 167 ? 15.84456 -2.08097 12.30332 1.000 18.85938 187 ASN A CA 1
ATOM 1441 C C . ASN A 1 167 ? 14.80744 -2.23988 13.41579 1.000 16.91082 187 ASN A C 1
ATOM 1442 O O . ASN A 1 167 ? 14.45170 -3.36567 13.77544 1.000 18.50128 187 ASN A O 1
ATOM 1447 N N . VAL A 1 168 ? 14.31821 -1.13359 13.98152 1.000 14.34097 188 VAL A N 1
ATOM 1448 C CA . VAL A 1 168 ? 13.29503 -1.23662 15.03058 1.000 15.29067 188 VAL A CA 1
ATOM 1449 C C . VAL A 1 168 ? 11.98467 -1.77617 14.47226 1.000 15.39373 188 VAL A C 1
ATOM 1450 O O . VAL A 1 168 ? 11.32711 -2.59809 15.12145 1.000 16.30658 188 VAL A O 1
ATOM 1454 N N . ARG A 1 169 ? 11.58638 -1.34829 13.26449 1.000 15.29182 189 ARG A N 1
ATOM 1455 C CA . ARG A 1 169 ? 10.37830 -1.92446 12.67949 1.000 16.74763 189 AR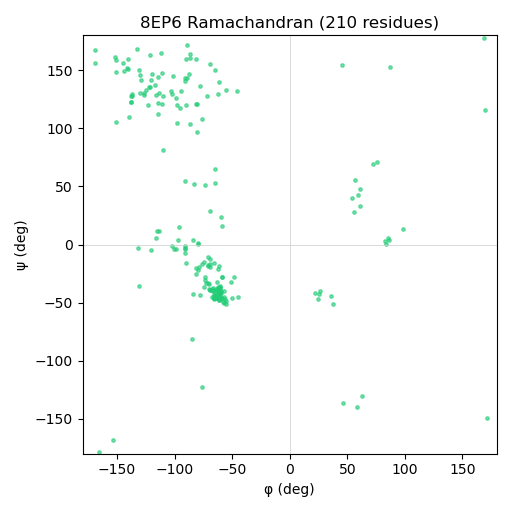G A CA 1
ATOM 1456 C C . ARG A 1 169 ? 10.54602 -3.42559 12.49031 1.000 16.89725 189 ARG A C 1
ATOM 1457 O O . ARG A 1 169 ? 9.59391 -4.19221 12.68352 1.000 18.82474 189 ARG A O 1
ATOM 1465 N N . GLN A 1 170 ? 11.74884 -3.87143 12.12889 1.000 16.11476 190 GLN A N 1
ATOM 1466 C CA . GLN A 1 170 ? 11.92500 -5.30210 11.89577 1.000 17.49544 190 GLN A CA 1
ATOM 1467 C C . GLN A 1 170 ? 11.74714 -6.09050 13.18790 1.000 17.69488 190 GLN A C 1
ATOM 1468 O O . GLN A 1 170 ? 11.10998 -7.15178 13.19241 1.000 18.55531 190 GLN A O 1
ATOM 1474 N N . VAL A 1 171 ? 12.32806 -5.61417 14.29292 1.000 16.78319 191 VAL A N 1
ATOM 1475 C CA . VAL A 1 171 ? 12.23510 -6.43335 15.50211 1.000 18.10705 191 VAL A CA 1
ATOM 1476 C C . VAL A 1 171 ? 10.83768 -6.38560 16.08241 1.000 17.93343 191 VAL A C 1
ATOM 1477 O O . VAL A 1 171 ? 10.47114 -7.28440 16.83549 1.000 18.55107 191 VAL A O 1
ATOM 1489 N N . LEU A 1 173 ? 8.13377 -6.93214 14.43895 1.000 14.90152 193 LEU A N 1
ATOM 1490 C CA . LEU A 1 173 ? 7.25254 -7.87763 13.76455 1.000 15.27610 193 LEU A CA 1
ATOM 1491 C C . LEU A 1 173 ? 7.08077 -9.11803 14.62839 1.000 16.73920 193 LEU A C 1
ATOM 1492 O O . LEU A 1 173 ? 8.05553 -9.82537 14.92036 1.000 19.65213 193 LEU A O 1
ATOM 1505 N N . GLU A 1 175 ? 4.00613 -11.43618 14.44131 1.000 17.84272 195 GLU A N 1
ATOM 1506 C CA . GLU A 1 175 ? 3.16091 -12.47665 13.87577 1.000 20.38399 195 GLU A CA 1
ATOM 1507 C C . GLU A 1 175 ? 3.05160 -12.20943 12.38546 1.000 18.91700 195 GLU A C 1
ATOM 1508 O O . GLU A 1 175 ? 2.76367 -11.07794 11.98452 1.000 20.76697 195 GLU A O 1
ATOM 1514 N N . LYS A 1 176 ? 3.25543 -13.24129 11.57301 1.000 18.00036 196 LYS A N 1
ATOM 1515 C CA . LYS A 1 176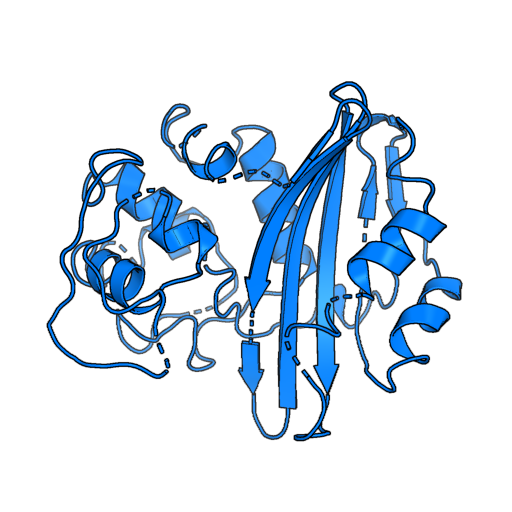 ? 3.21800 -13.07402 10.12680 1.000 19.04082 196 LYS A CA 1
ATOM 1516 C C . LYS A 1 176 ? 2.46513 -14.23657 9.50561 1.000 19.07266 196 LYS A C 1
ATOM 1517 O O . LYS A 1 176 ? 2.82969 -15.39057 9.72474 1.000 22.42185 196 LYS A O 1
ATOM 1523 N N . LYS A 1 177 ? 1.40886 -13.93423 8.76365 1.000 17.14734 197 LYS A N 1
ATOM 1524 C CA . LYS A 1 177 ? 0.66485 -14.89980 7.97327 1.000 16.81884 197 LYS A CA 1
ATOM 1525 C C . LYS A 1 177 ? 0.47368 -14.28486 6.60483 1.000 16.18119 197 LYS A C 1
ATOM 1526 O O . LYS A 1 177 ? 0.60763 -13.06843 6.44844 1.000 16.58323 197 LYS A O 1
ATOM 1532 N N . PRO A 1 178 ? 0.03369 -15.06597 5.61511 1.000 16.15704 198 PRO A N 1
ATOM 1533 C CA . PRO A 1 178 ? -0.28418 -14.44827 4.31596 1.000 16.06909 198 PRO A CA 1
ATOM 1534 C C . PRO A 1 178 ? -1.35788 -13.37373 4.41417 1.000 17.05544 198 PRO A C 1
ATOM 1535 O O . PRO A 1 178 ? -1.34110 -12.39668 3.65219 1.000 21.18921 198 PRO A O 1
ATOM 1539 N N . GLU A 1 179 ? -2.25318 -13.48607 5.39100 1.000 15.61087 199 GLU A N 1
ATOM 1540 C CA . GLU A 1 179 ? -3.36636 -12.56422 5.53613 1.000 16.60501 199 GLU A CA 1
ATOM 1541 C C . GLU A 1 179 ? -2.98573 -11.26062 6.23094 1.000 16.96403 199 GLU A C 1
ATOM 1542 O O . GLU A 1 179 ? -3.67088 -10.25568 6.02523 1.000 19.65706 199 GLU A O 1
ATOM 1548 N N . TYR A 1 180 ? -1.94044 -11.23535 7.06670 1.000 15.35430 200 TYR A N 1
ATOM 1549 C CA . TYR A 1 180 ? -1.66958 -10.04143 7.87378 1.000 15.57382 200 TYR A CA 1
ATOM 1550 C C . TYR A 1 180 ? -0.30384 -10.19186 8.50739 1.000 15.94957 200 TYR A C 1
ATOM 1551 O O . TYR A 1 180 ? 0.18085 -11.30681 8.72751 1.000 15.95037 200 TYR A O 1
ATOM 1560 N N . GLU A 1 181 ? 0.28658 -9.05425 8.84013 1.000 15.79603 201 GLU A N 1
ATOM 1561 C CA . GLU A 1 181 ? 1.49495 -8.99781 9.65601 1.000 15.87116 201 GLU A CA 1
ATOM 1562 C C . GLU A 1 181 ? 1.23108 -8.07814 10.82052 1.000 14.59598 201 GLU A C 1
ATOM 1563 O O . GLU A 1 181 ? 0.78760 -6.94312 10.61874 1.000 16.12614 201 GLU A O 1
ATOM 1569 N N . LEU A 1 182 ? 1.50514 -8.55609 12.03006 1.000 13.29105 202 LEU A N 1
ATOM 1570 C CA . LEU A 1 182 ? 1.17664 -7.83513 13.24662 1.000 12.83932 202 LEU A CA 1
ATOM 1571 C C . LEU A 1 182 ? 2.49087 -7.44563 13.93670 1.000 12.43203 202 LEU A C 1
ATOM 1572 O O . LEU A 1 182 ? 3.34348 -8.30540 14.16720 1.000 14.74976 202 LEU A O 1
ATOM 1577 N N . SER A 1 183 ? 2.69913 -6.14335 14.16101 1.000 12.14317 203 SER A N 1
ATOM 1578 C CA . SER A 1 183 ? 3.90699 -5.62139 14.79361 1.000 12.44830 203 SER A CA 1
ATOM 1579 C C . SER A 1 183 ? 3.51235 -4.83786 16.03456 1.000 14.13853 203 SER A C 1
ATOM 1580 O O . SER A 1 183 ? 2.54809 -4.04949 15.99848 1.000 16.15384 203 SER A O 1
ATOM 1583 N N . TYR A 1 184 ? 4.22795 -5.03345 17.14937 1.000 13.59901 204 TYR A N 1
ATOM 1584 C CA . TYR A 1 184 ? 3.80200 -4.30496 18.35135 1.000 12.77790 204 TYR A CA 1
ATOM 1585 C C . TYR A 1 184 ? 4.87441 -4.42630 19.42402 1.000 13.71461 204 TYR A C 1
ATOM 1586 O O . TYR A 1 184 ? 5.80363 -5.24185 19.31961 1.000 14.78033 204 TYR A O 1
ATOM 1595 N N . LYS A 1 185 ? 4.72706 -3.59732 20.46466 1.000 13.76082 205 LYS A N 1
ATOM 1596 C CA . LYS A 1 185 ? 5.38659 -3.79431 21.72698 1.000 13.07589 205 LYS A CA 1
ATOM 1597 C C . LYS A 1 185 ? 4.36451 -3.68915 22.84825 1.000 12.00899 205 LYS A C 1
ATOM 1598 O O . LYS A 1 185 ? 3.54002 -2.76676 22.87262 1.000 13.57317 205 LYS A O 1
ATOM 1604 N N . THR A 1 186 ? 4.37902 -4.68035 23.72538 1.000 13.41994 206 THR A N 1
ATOM 1605 C CA . THR A 1 186 ? 3.52209 -4.68097 24.91433 1.000 14.77674 206 THR A CA 1
ATOM 1606 C C . THR A 1 186 ? 4.18114 -3.95421 26.07420 1.000 15.72730 206 THR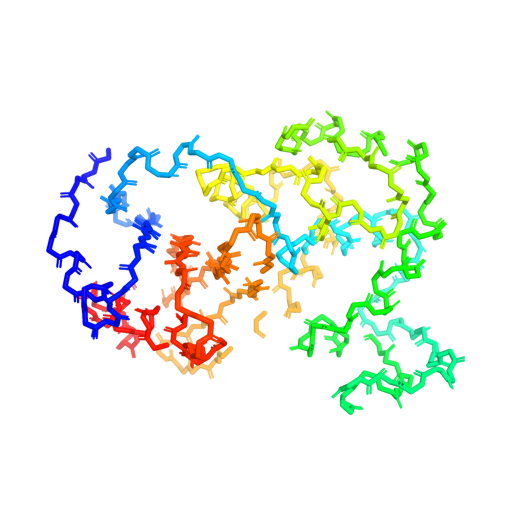 A C 1
ATOM 1607 O O . THR A 1 186 ? 5.40781 -3.74583 26.10616 1.000 16.21033 206 THR A O 1
ATOM 1611 N N . GLY A 1 187 ? 3.35505 -3.61035 27.06310 1.000 15.04160 207 GLY A N 1
ATOM 1612 C CA . GLY A 1 187 ? 3.87756 -3.09189 28.32220 1.000 14.23704 207 GLY A CA 1
ATOM 1613 C C . GLY A 1 187 ? 2.93264 -3.36037 29.47447 1.000 14.90683 207 GLY A C 1
ATOM 1614 O O . GLY A 1 187 ? 1.71442 -3.53108 29.28583 1.000 16.12424 207 GLY A O 1
ATOM 1623 N N . GLY A 1 189 ? 2.68406 -1.91638 33.68356 1.000 19.50711 209 GLY A N 1
ATOM 1624 C CA . GLY A 1 189 ? 3.32778 -1.22592 34.78590 1.000 19.74565 209 GLY A CA 1
ATOM 1625 C C . GLY A 1 189 ? 2.35952 -0.93228 35.90892 1.000 21.66482 209 GLY A C 1
ATOM 1626 O O . GLY A 1 189 ? 1.16779 -1.23142 35.83140 1.000 22.23366 209 GLY A O 1
ATOM 1627 N N . PHE A 1 190 ? 2.88381 -0.34028 36.97284 1.000 25.55864 210 PHE A N 1
ATOM 1628 C CA . PHE A 1 190 ? 2.05546 -0.09086 38.14455 1.000 30.83576 210 PHE A CA 1
ATOM 1629 C C . PHE A 1 190 ? 2.00045 1.39128 38.46527 1.000 33.32987 210 PHE A C 1
ATOM 1630 O O . PHE A 1 190 ? 2.98774 2.10675 38.31041 1.000 34.21625 210 PHE A O 1
ATOM 1638 N N . SER A 1 191 ? 0.82009 1.84544 38.88645 1.000 36.11412 211 SER A N 1
ATOM 1639 C CA . SER A 1 191 ? 0.58681 3.26666 39.13064 1.000 39.18514 211 SER A CA 1
ATOM 1640 C C . SER A 1 191 ? -0.47742 3.36737 40.22303 1.000 40.87677 211 SER A C 1
ATOM 1641 O O . SER A 1 191 ? -1.66709 3.14434 39.96232 1.000 41.21196 211 SER A O 1
ATOM 1644 N N . GLY A 1 192 ? -0.04672 3.71552 41.44045 1.000 42.58350 212 GLY A N 1
ATOM 1645 C CA . GLY A 1 192 ? -0.91455 3.67411 42.59002 1.000 44.39899 212 GLY A CA 1
ATOM 1646 C C . GLY A 1 192 ? -1.36704 2.24962 42.82767 1.000 46.24596 212 GLY A C 1
ATOM 1647 O O . GLY A 1 192 ? -0.56857 1.30135 42.83043 1.000 48.13338 212 GLY A O 1
ATOM 1648 N N . PRO A 1 193 ? -2.67427 2.06561 42.99788 1.000 45.72346 213 PRO A N 1
ATOM 1649 C CA . PRO A 1 193 ? -3.22093 0.71408 43.14962 1.000 43.97983 213 PRO A CA 1
ATOM 1650 C C . PRO A 1 193 ? -3.46577 0.02539 41.82300 1.000 41.35823 213 PRO A C 1
ATOM 1651 O O . PRO A 1 193 ? -4.00293 -1.08694 41.80459 1.000 42.48676 213 PRO A O 1
ATOM 1655 N N . LYS A 1 194 ? -3.10400 0.66744 40.72462 1.000 37.34857 214 LYS A N 1
ATOM 1656 C CA . LYS A 1 194 ? -3.52008 0.23851 39.40053 1.000 34.48108 214 LYS A CA 1
ATOM 1657 C C . LYS A 1 194 ? -2.41486 -0.51570 38.68365 1.000 29.52304 214 LYS A C 1
ATOM 1658 O O . LYS A 1 194 ? -1.22663 -0.21369 38.81924 1.000 31.43149 214 LYS A O 1
ATOM 1664 N N . THR A 1 195 ? -2.82535 -1.50817 37.90905 1.000 25.33113 215 THR A N 1
ATOM 1665 C CA . THR A 1 195 ? -1.95879 -2.12032 36.91415 1.000 22.97852 215 THR A CA 1
ATOM 1666 C C . THR A 1 195 ? -2.36660 -1.56159 35.56149 1.000 21.88372 215 THR A C 1
ATOM 1667 O O . THR A 1 195 ? -3.55067 -1.56660 35.22003 1.000 21.49313 215 THR A O 1
ATOM 1671 N N . ILE A 1 196 ? -1.39518 -1.06974 34.80484 1.000 20.60395 216 ILE A N 1
ATOM 1672 C CA . ILE A 1 196 ? -1.62187 -0.44337 33.50566 1.000 19.19746 216 ILE A CA 1
ATOM 1673 C C . ILE A 1 196 ? -1.06574 -1.38649 32.44512 1.000 18.42949 216 ILE A C 1
ATOM 1674 O O . ILE A 1 196 ? 0.09395 -1.78775 32.54236 1.000 21.19429 216 ILE A O 1
ATOM 1679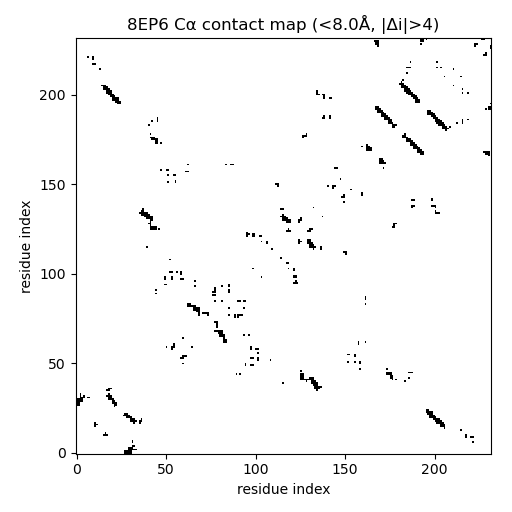 N N . GLY A 1 197 ? -1.86176 -1.72851 31.43390 1.000 15.04774 217 GLY A N 1
ATOM 1680 C CA . GLY A 1 197 ? -1.39534 -2.54437 30.31390 1.000 14.23018 217 GLY A CA 1
ATOM 1681 C C . GLY A 1 197 ? -1.41362 -1.75451 29.01839 1.000 14.98980 217 GLY A C 1
ATOM 1682 O O . GLY A 1 197 ? -2.29361 -0.90541 28.81035 1.000 16.18921 217 GLY A O 1
ATOM 1683 N N . TRP A 1 198 ? -0.42588 -2.01690 28.16374 1.000 13.47935 218 TRP A N 1
ATOM 1684 C CA . TRP A 1 198 ? -0.32025 -1.40798 26.84008 1.000 12.85709 218 TRP A CA 1
ATOM 1685 C C . TRP A 1 198 ? -0.08486 -2.45606 25.76080 1.000 13.52148 218 TRP A C 1
ATOM 1686 O O . TRP A 1 198 ? 0.65826 -3.40867 25.98614 1.000 14.31235 218 TRP A O 1
ATOM 1697 N N . ILE A 1 199 ? -0.63447 -2.21849 24.55689 1.000 12.23208 219 ILE A N 1
ATOM 1698 C CA . ILE A 1 199 ? -0.07785 -2.78602 23.31728 1.000 12.70574 219 ILE A CA 1
ATOM 1699 C C . ILE A 1 199 ? -0.10788 -1.69151 22.26772 1.000 12.35356 219 ILE A C 1
ATOM 1700 O O . ILE A 1 199 ? -1.16312 -1.09295 22.01735 1.000 14.32170 219 ILE A O 1
ATOM 1705 N N . THR A 1 200 ? 1.05378 -1.37394 21.69691 1.000 13.14285 220 THR A N 1
ATOM 1706 C CA . THR A 1 200 ? 1.17003 -0.29315 20.71780 1.000 13.58623 220 THR A CA 1
ATOM 1707 C C . THR A 1 200 ? 1.79879 -0.85096 19.45837 1.000 13.56218 220 THR A C 1
ATOM 1708 O O . THR A 1 200 ? 2.81657 -1.53755 19.55077 1.000 15.13538 220 THR A O 1
ATOM 1712 N N . GLY A 1 201 ? 1.23305 -0.55153 18.29118 1.000 13.44330 221 GLY A N 1
ATOM 1713 C CA . GLY A 1 201 ? 1.85167 -1.08050 17.08538 1.000 13.26240 221 GLY A CA 1
ATOM 1714 C C . GLY A 1 201 ? 1.01215 -0.85621 15.86496 1.000 12.99251 221 GLY A C 1
ATOM 1715 O O . GLY A 1 201 ? 0.30991 0.16354 15.75481 1.000 13.65471 221 GLY A O 1
ATOM 1716 N N . TRP A 1 202 ? 1.13082 -1.78568 14.92149 1.000 12.60104 222 TRP A N 1
ATOM 1717 C CA . TRP A 1 202 ? 0.31992 -1.70446 13.70529 1.000 12.59805 222 TRP A CA 1
ATOM 1718 C C . TRP A 1 202 ? 0.07110 -3.09935 13.16723 1.000 13.05478 222 TRP A C 1
ATOM 1719 O O . TRP A 1 202 ? 0.80836 -4.04003 13.44115 1.000 13.16878 222 TRP A O 1
ATOM 1730 N N . ILE A 1 203 ? -0.96124 -3.20475 12.36493 1.000 13.56890 223 ILE A N 1
ATOM 1731 C CA . ILE A 1 203 ? -1.23749 -4.41541 11.61056 1.000 12.65190 223 ILE A CA 1
ATOM 1732 C C . ILE A 1 203 ? -1.24647 -4.03772 10.14090 1.000 14.35637 223 ILE A C 1
ATOM 1733 O O . ILE A 1 203 ? -1.78155 -2.98724 9.77413 1.000 16.51872 223 ILE A O 1
ATOM 1738 N N . GLU A 1 204 ? -0.59768 -4.85047 9.31258 1.000 13.61114 224 GLU A N 1
ATOM 1739 C CA . GLU A 1 204 ? -0.52466 -4.60919 7.86201 1.000 14.82563 224 GLU A CA 1
ATOM 1740 C C . GLU A 1 204 ? -1.23712 -5.73346 7.14703 1.000 15.01441 224 GLU A C 1
ATOM 1741 O O . GLU A 1 204 ? -0.95499 -6.90735 7.41114 1.000 16.47353 224 GLU A O 1
ATOM 1747 N N . GLU A 1 205 ? -2.15005 -5.39058 6.24709 1.000 16.23514 225 GLU A N 1
ATOM 1748 C CA . GLU A 1 205 ? -2.75979 -6.36357 5.35240 1.000 17.44809 225 GLU A CA 1
ATOM 1749 C C . GLU A 1 205 ? -2.57205 -5.84192 3.94201 1.000 18.19648 225 GLU A C 1
ATOM 1750 O O . GLU A 1 205 ? -2.83709 -4.66501 3.66849 1.000 18.97791 225 GLU A O 1
ATOM 1756 N N . ASN A 1 206 ? -2.07334 -6.69495 3.07049 1.000 20.70664 226 ASN A N 1
ATOM 1757 C CA . ASN A 1 206 ? -1.80781 -6.28867 1.68569 1.000 23.45855 226 ASN A CA 1
ATOM 1758 C C . ASN A 1 206 ? -0.87596 -5.07756 1.62501 1.000 22.59315 226 ASN A C 1
ATOM 1759 O O . ASN A 1 206 ? -0.91043 -4.29181 0.67374 1.000 23.77785 226 ASN A O 1
ATOM 1764 N N . GLY A 1 207 ? -0.01809 -4.92050 2.61990 1.000 20.99604 227 GLY A N 1
ATOM 1765 C CA . GLY A 1 207 ? 0.88169 -3.78390 2.65474 1.000 20.74226 227 GLY A CA 1
ATOM 1766 C C . GLY A 1 207 ? 0.28293 -2.52168 3.23468 1.000 22.00748 227 GLY A C 1
ATOM 1767 O O . GLY A 1 207 ? 0.98359 -1.49574 3.30414 1.000 24.74169 227 GLY A O 1
ATOM 1768 N N . HIS A 1 208 ? -0.97798 -2.56028 3.65858 1.000 19.06536 228 HIS A N 1
ATOM 1769 C CA . HIS A 1 208 ? -1.67962 -1.38640 4.17621 1.000 20.37997 228 HIS A CA 1
ATOM 1770 C C . HIS A 1 208 ? -1.64866 -1.37923 5.68839 1.000 17.58591 228 HIS A C 1
ATOM 1771 O O . HIS A 1 208 ? -2.21516 -2.30088 6.30499 1.000 17.16436 228 HIS A O 1
ATOM 1778 N N . PRO A 1 209 ? -1.07622 -0.35817 6.32794 1.000 16.50385 229 PRO A N 1
ATOM 1779 C CA . PRO A 1 209 ? -1.00208 -0.34910 7.78699 1.000 15.95356 229 PRO A CA 1
ATOM 1780 C C . PRO A 1 209 ? -2.20372 0.29789 8.45532 1.000 14.95965 229 PRO A C 1
ATOM 1781 O O . PRO A 1 209 ? -2.74574 1.32281 8.00230 1.000 16.36120 229 PRO A O 1
ATOM 1785 N N . SER A 1 210 ? -2.56238 -0.29609 9.59134 1.000 13.50938 230 SER A N 1
ATOM 1786 C CA . SER A 1 210 ? -3.52389 0.28223 10.53539 1.000 14.36310 230 SER A CA 1
ATOM 1787 C C . SER A 1 210 ? -2.81696 0.38821 11.87274 1.000 14.26060 230 SER A C 1
ATOM 1788 O O . SER A 1 210 ? -2.35963 -0.61912 12.42582 1.000 15.72301 230 SER A O 1
ATOM 1791 N N . PHE A 1 211 ? -2.71831 1.61062 12.38029 1.000 13.00789 231 PHE A N 1
ATOM 1792 C CA . PHE A 1 211 ? -1.98197 1.87171 13.60962 1.000 11.67061 231 PHE A CA 1
ATOM 1793 C C . PHE A 1 211 ? -2.91372 1.76628 14.79952 1.000 13.08522 231 PHE A C 1
ATOM 1794 O O . PHE A 1 211 ? -4.07350 2.16714 14.72496 1.000 14.77116 231 PHE A O 1
ATOM 1802 N N . PHE A 1 212 ? -2.40643 1.24146 15.90211 1.000 12.31636 232 PHE A N 1
ATOM 1803 C CA . PHE A 1 212 ? -3.28168 1.13764 17.06744 1.000 13.04157 232 PHE A CA 1
ATOM 1804 C C . PHE A 1 212 ? -2.51701 1.35841 18.36135 1.000 13.67970 232 PHE A C 1
ATOM 1805 O O . PHE A 1 212 ? -1.31003 1.08891 18.47286 1.000 13.82611 232 PHE A O 1
ATOM 1813 N N . VAL A 1 213 ? -3.27222 1.76594 19.36919 1.000 12.89184 233 VAL A N 1
ATOM 1814 C CA . VAL A 1 213 ? -2.81797 1.78982 20.74694 1.000 11.87723 233 VAL A CA 1
ATOM 1815 C C . VAL A 1 213 ? -3.94184 1.25500 21.62029 1.000 12.94483 233 VAL A C 1
ATOM 1816 O O . VAL A 1 213 ? -5.08871 1.71438 21.52460 1.000 13.04866 233 VAL A O 1
ATOM 1820 N N . LEU A 1 214 ? -3.62293 0.27419 22.45460 1.000 13.62124 234 LEU A N 1
ATOM 1821 C CA . LEU A 1 214 ? -4.53657 -0.26593 23.45705 1.000 13.35354 234 LEU A CA 1
ATOM 1822 C C . LEU A 1 214 ? -3.95338 0.09764 24.81091 1.000 12.98736 234 LEU A C 1
ATOM 1823 O O . LEU A 1 214 ? -2.76286 -0.12530 25.04225 1.000 13.95883 234 LEU A O 1
ATOM 1828 N N . ASN A 1 215 ? -4.76500 0.66164 25.69593 1.000 13.64628 235 ASN A N 1
ATOM 1829 C CA . ASN A 1 215 ? -4.29104 0.97663 27.04345 1.000 14.33011 235 ASN A CA 1
ATOM 1830 C C . ASN A 1 215 ? -5.40927 0.57846 27.99171 1.000 16.12647 235 ASN A C 1
ATOM 1831 O O . ASN A 1 215 ? -6.56799 0.94030 27.76525 1.000 17.88800 235 ASN A O 1
ATOM 1836 N N . ILE A 1 216 ? -5.06974 -0.21330 29.00293 1.000 15.67801 236 ILE A N 1
ATOM 1837 C CA . ILE A 1 216 ? -6.02355 -0.83794 29.91911 1.000 17.16051 236 ILE A CA 1
ATOM 1838 C C . ILE A 1 216 ? -5.57791 -0.59183 31.34989 1.000 16.06573 236 ILE A C 1
ATOM 1839 O O . ILE A 1 216 ? -4.38093 -0.47189 31.63998 1.000 16.54484 236 ILE A O 1
ATOM 1844 N N . GLU A 1 217 ? -6.54171 -0.51343 32.26346 1.000 18.47006 237 GLU A N 1
ATOM 1845 C CA . GLU A 1 217 ? -6.15125 -0.50285 33.66660 1.000 21.73156 237 GLU A CA 1
ATOM 1846 C C . GLU A 1 217 ? -7.11911 -1.30755 34.52599 1.000 21.78163 237 GLU A C 1
ATOM 1847 O O . GLU A 1 217 ? -8.30403 -1.45898 34.20918 1.000 22.30548 237 GLU A O 1
ATOM 1853 N N . THR A 1 218 ? -6.58261 -1.83801 35.62456 1.000 22.50367 238 THR A N 1
ATOM 1854 C CA . THR A 1 218 ? -7.38422 -2.58882 36.57873 1.000 25.74782 238 THR A CA 1
ATOM 1855 C C . THR A 1 218 ? -6.86431 -2.29888 37.97193 1.000 26.80623 238 THR A C 1
ATOM 1856 O O . THR A 1 218 ? -5.68098 -2.00784 38.14826 1.000 26.01226 238 THR A O 1
ATOM 1860 N N . GLU A 1 219 ? -7.77147 -2.34617 38.95483 1.000 29.69407 239 GLU A N 1
ATOM 1861 C CA . GLU A 1 219 ? -7.40052 -2.39822 40.36660 1.000 33.70904 239 GLU A CA 1
ATOM 1862 C C . GLU A 1 219 ? -7.50205 -3.80464 40.92877 1.000 34.82400 239 GLU A C 1
ATOM 1863 O O . GLU A 1 219 ? -7.19255 -4.01693 42.10871 1.000 35.24621 239 GLU A O 1
ATOM 1869 N N . ASN A 1 220 ? -7.97021 -4.75135 40.12811 1.000 36.41778 240 ASN A N 1
ATOM 1870 C CA . ASN A 1 220 ? -7.99967 -6.15463 40.50415 1.000 39.93267 240 ASN A CA 1
ATOM 1871 C C . ASN A 1 220 ? -6.59676 -6.73767 40.38801 1.000 41.20902 240 ASN A C 1
ATOM 1872 O O . ASN A 1 220 ? -6.09516 -6.96760 39.28094 1.000 39.94874 240 ASN A O 1
ATOM 1877 N N . LYS A 1 221 ? -5.97614 -7.00743 41.53147 0.958 43.78556 241 LYS A N 1
ATOM 1878 C CA . LYS A 1 221 ? -4.62036 -7.53541 41.53511 0.958 46.39899 241 LYS A CA 1
ATOM 1879 C C . LYS A 1 221 ? -4.55163 -8.96606 41.00668 0.958 46.11701 241 LYS A C 1
ATOM 1880 O O . LYS A 1 221 ? -3.46205 -9.42899 40.64453 0.958 46.53337 241 LYS A O 1
ATOM 1886 N N . SER A 1 222 ? -5.67672 -9.67274 40.93906 1.000 44.45374 242 SER A N 1
ATOM 1887 C CA . SER A 1 222 ? -5.65227 -11.05170 40.47882 1.000 45.45171 242 SER A CA 1
ATOM 1888 C C . SER A 1 222 ? -5.86011 -11.19176 38.97202 1.000 43.91557 242 SER A C 1
ATOM 1889 O O . SER A 1 222 ? -5.81278 -12.31291 38.45772 1.000 44.97917 242 SER A O 1
ATOM 1892 N N . LEU A 1 223 ? -6.09575 -10.10260 38.24977 1.000 40.64711 243 LEU A N 1
ATOM 1893 C CA . LEU A 1 223 ? -6.30955 -10.20738 36.81576 1.000 38.87390 243 LEU A CA 1
ATOM 1894 C C . LEU A 1 223 ? -4.97103 -10.38696 36.10182 1.000 37.18837 243 LEU A C 1
ATOM 1895 O O . LEU A 1 223 ? -3.99305 -9.70384 36.42016 1.000 36.81561 243 LEU A O 1
ATOM 1900 N N . ASP A 1 224 ? -4.93760 -11.30333 35.12267 1.000 35.11958 244 ASP A N 1
ATOM 1901 C CA . ASP A 1 224 ? -3.71891 -11.61581 34.36343 1.000 32.66957 244 ASP A CA 1
ATOM 1902 C C . ASP A 1 224 ? -3.63883 -10.64052 33.20405 1.000 28.56045 244 ASP A C 1
ATOM 1903 O O . ASP A 1 224 ? -4.07331 -10.93508 32.08780 1.000 27.01275 244 ASP A O 1
ATOM 1916 N N . ARG A 1 226 ? -1.24918 -9.72132 31.34946 1.000 27.18275 246 ARG A N 1
ATOM 1917 C CA . ARG A 1 226 ? -0.47863 -10.14974 30.18676 1.000 30.46898 246 ARG A CA 1
ATOM 1918 C C . ARG A 1 226 ? -1.35802 -10.87590 29.17399 1.000 30.19863 246 ARG A C 1
ATOM 1919 O O . ARG A 1 226 ? -1.26514 -10.62666 27.96497 1.000 31.53931 246 ARG A O 1
ATOM 1927 N N . THR A 1 227 ? -2.22126 -11.77327 29.64546 1.000 28.36479 247 THR A N 1
ATOM 1928 C CA . THR A 1 227 ? -3.13301 -12.47375 28.75222 1.000 28.02083 247 THR A CA 1
ATOM 1929 C C . THR A 1 227 ? -4.31840 -11.60602 28.35576 1.000 25.74332 247 THR A C 1
ATOM 1930 O O . THR A 1 227 ? -4.73588 -11.62242 27.17816 1.000 26.93371 247 THR A O 1
ATOM 1934 N N . VAL A 1 228 ? -4.89933 -10.88343 29.32728 1.000 22.04773 248 VAL A N 1
ATOM 1935 C CA . VAL A 1 228 ? -6.09526 -10.09089 29.04048 1.000 22.18193 248 VAL A CA 1
ATOM 1936 C C . VAL A 1 228 ? -5.82028 -9.03231 27.97749 1.000 20.70969 248 VAL A C 1
ATOM 1937 O O . VAL A 1 228 ? -6.64417 -8.81452 27.08665 1.000 21.42812 248 VAL A O 1
ATOM 1941 N N . ARG A 1 229 ? -4.67668 -8.35200 28.04171 1.000 20.25096 249 ARG A N 1
ATOM 1942 C CA . ARG A 1 229 ? -4.41034 -7.33101 27.02899 1.000 19.07228 249 ARG A CA 1
ATOM 1943 C C . ARG A 1 229 ? -4.39832 -7.92960 25.61580 1.000 18.75028 249 ARG A C 1
ATOM 1944 O O . ARG A 1 229 ? -4.94241 -7.32740 24.68503 1.000 18.13897 249 ARG A O 1
ATOM 1960 N N . ASN A 1 231 ? -5.93460 -10.78906 24.57086 1.000 18.20133 251 ASN A N 1
ATOM 1961 C CA . ASN A 1 231 ? -7.27647 -11.22243 24.17311 1.000 20.67286 251 ASN A CA 1
ATOM 1962 C C . ASN A 1 231 ? -8.11459 -10.03750 23.74065 1.000 17.81728 251 ASN A C 1
ATOM 1963 O O . ASN A 1 231 ? -8.84604 -10.11221 22.73348 1.000 19.12652 251 ASN A O 1
ATOM 1968 N N . ILE A 1 232 ? -8.01184 -8.92800 24.48646 1.000 16.04875 252 ILE A N 1
ATOM 1969 C CA . ILE A 1 232 ? -8.76110 -7.72246 24.15502 1.000 16.03742 252 ILE A CA 1
ATOM 1970 C C . ILE A 1 232 ? -8.33349 -7.18954 22.79650 1.000 14.15247 252 ILE A C 1
ATOM 1971 O O . ILE A 1 232 ? -9.18164 -6.88349 21.95666 1.000 14.94434 252 ILE A O 1
ATOM 1976 N N . LEU A 1 233 ? -7.01674 -7.10718 22.53084 1.000 14.59674 253 LEU A N 1
ATOM 1977 C CA . LEU A 1 233 ? -6.55520 -6.63651 21.21656 1.000 15.02236 253 LEU A CA 1
ATOM 1978 C C . LEU A 1 233 ? -7.08319 -7.52041 20.09812 1.000 15.65659 253 LEU A C 1
ATOM 1979 O O . LEU A 1 233 ? -7.59007 -7.02695 19.07761 1.000 15.80341 253 LEU A O 1
ATOM 1984 N N . ARG A 1 234 ? -6.98271 -8.84081 20.27179 1.000 16.26219 254 ARG A N 1
ATOM 1985 C CA . ARG A 1 234 ? -7.41778 -9.73392 19.19622 1.000 17.20638 254 ARG A CA 1
ATOM 1986 C C . ARG A 1 234 ? -8.92285 -9.59539 18.95713 1.000 15.49473 254 ARG A C 1
ATOM 1987 O O . ARG A 1 234 ? -9.38990 -9.59404 17.80176 1.000 17.01235 254 ARG A O 1
ATOM 1995 N N . ASN A 1 235 ? -9.70389 -9.46118 20.03714 1.000 16.05971 255 ASN A N 1
ATOM 1996 C CA . ASN A 1 235 ? -11.15653 -9.32145 19.87979 1.000 15.54101 255 ASN A CA 1
ATOM 1997 C C . ASN A 1 235 ? -11.51138 -8.00770 19.19549 1.000 15.19900 255 ASN A C 1
ATOM 1998 O O . ASN A 1 235 ? -12.43241 -7.96211 18.36567 1.000 17.58039 255 ASN A O 1
ATOM 2003 N N . LEU A 1 236 ? -10.81254 -6.92954 19.54594 1.000 15.84431 256 LEU A N 1
ATOM 2004 C CA . LEU A 1 236 ? -11.06713 -5.63071 18.92305 1.000 16.13306 256 LEU A CA 1
ATOM 2005 C C . LEU A 1 236 ? -10.70595 -5.65177 17.45051 1.000 16.49832 256 LEU A C 1
ATOM 2006 O O . LEU A 1 236 ? -11.46603 -5.16605 16.61572 1.000 17.54879 256 LEU A O 1
ATOM 2011 N N . LEU A 1 237 ? -9.53967 -6.19347 17.10901 1.000 15.71264 257 LEU A N 1
ATOM 2012 C CA . LEU A 1 237 ? -9.16230 -6.17713 15.70378 1.000 16.01987 257 LEU A CA 1
ATOM 2013 C C . LEU A 1 237 ? -10.04203 -7.13136 14.90087 1.000 15.37190 257 LEU A C 1
ATOM 2014 O O . LEU A 1 237 ? -10.39249 -6.83176 13.75063 1.000 16.67206 257 LEU A O 1
ATOM 2019 N N . THR A 1 238 ? -10.45497 -8.26267 15.49654 1.000 15.07677 258 THR A N 1
ATOM 2020 C CA . THR A 1 238 ? -11.39838 -9.14827 14.80892 1.000 16.65918 258 THR A CA 1
ATOM 2021 C C . THR A 1 238 ? -12.69883 -8.41807 14.53205 1.000 17.10493 258 THR A C 1
ATOM 2022 O O . THR A 1 238 ? -13.23029 -8.46581 13.41165 1.000 18.29476 258 THR A O 1
ATOM 2026 N N . ASP A 1 239 ? -13.19982 -7.68827 15.53774 1.000 18.16827 259 ASP A N 1
ATOM 2027 C CA . ASP A 1 239 ? -14.44766 -6.94901 15.38736 1.000 19.51663 259 ASP A CA 1
ATOM 2028 C C . ASP A 1 239 ? -14.33670 -5.91730 14.27630 1.000 20.87324 259 ASP A C 1
ATOM 2029 O O . ASP A 1 239 ? -15.29404 -5.67614 13.52032 1.000 22.61336 259 ASP A O 1
ATOM 2034 N N . ALA A 1 240 ? -13.17271 -5.29632 14.16821 1.000 19.33476 260 ALA A N 1
ATOM 2035 C CA . ALA A 1 240 ? -12.92968 -4.26568 13.17670 1.000 19.78940 260 ALA A CA 1
ATOM 2036 C C . ALA A 1 240 ? -12.63526 -4.84050 11.79158 1.000 19.69960 260 ALA A C 1
ATOM 2037 O O . ALA A 1 240 ? -12.42469 -4.05512 10.86589 1.000 21.35278 260 ALA A O 1
ATOM 2039 N N . GLY A 1 241 ? -12.63409 -6.16631 11.62374 1.000 19.21353 261 GLY A N 1
ATOM 2040 C CA . GLY A 1 241 ? -12.54972 -6.77398 10.31352 1.000 17.88239 261 GLY A CA 1
ATOM 2041 C C . GLY A 1 241 ? -11.16688 -7.24139 9.88563 1.000 16.98685 261 GLY A C 1
ATOM 2042 O O . GLY A 1 241 ? -10.97616 -7.52532 8.68934 1.000 18.42227 261 GLY A O 1
ATOM 2043 N N . TYR A 1 242 ? -10.20804 -7.32117 10.81131 1.000 15.85217 262 TYR A N 1
ATOM 2044 C CA . TYR A 1 242 ? -8.83924 -7.72479 10.49156 1.000 14.39182 262 TYR A CA 1
ATOM 2045 C C . TYR A 1 242 ? -8.64898 -9.23357 10.58258 1.000 15.27329 262 TYR A C 1
ATOM 2046 O O . TYR A 1 242 ? -9.53699 -9.96999 11.00006 1.000 16.82237 262 TYR A O 1
ATOM 2055 N N . PHE A 1 243 ? -7.47002 -9.68447 10.12830 1.000 14.48145 263 PHE A N 1
ATOM 2056 C CA . PHE A 1 243 ? -6.91122 -11.04497 10.17797 1.000 14.88882 263 PHE A CA 1
ATOM 2057 C C . PHE A 1 243 ? -7.37815 -11.90917 9.01280 1.000 17.22291 263 PHE A C 1
ATOM 2058 O O . PHE A 1 243 ? -7.05903 -13.12389 8.98014 1.000 18.30733 263 PHE A O 1
ATOM 2066 N N . LYS A 1 244 ? -8.11140 -11.34297 8.06269 1.000 17.89470 264 LYS A N 1
ATOM 2067 C CA . LYS A 1 244 ? -8.62987 -12.08922 6.91829 1.000 19.46578 264 LYS A CA 1
ATOM 2068 C C . LYS A 1 244 ? -8.06688 -11.61625 5.58904 1.000 18.06962 264 LYS A C 1
ATOM 2069 O O . LYS A 1 244 ? -8.48937 -12.11798 4.52675 1.000 21.94470 264 LYS A O 1
ATOM 2075 N N . GLY A 1 245 ? -7.10790 -10.69212 5.60611 1.000 18.43676 265 GLY A N 1
ATOM 2076 C CA . GLY A 1 245 ? -6.50651 -10.22517 4.37154 1.000 19.28414 265 GLY A CA 1
ATOM 2077 C C . GLY A 1 245 ? -7.38074 -9.27257 3.59005 1.000 21.69630 265 GLY A C 1
ATOM 2078 O O . GLY A 1 245 ? -7.08523 -8.99170 2.42453 1.000 23.90426 265 GLY A O 1
ATOM 2087 N N . LYS A 1 247 ? -8.15682 -6.00431 4.45296 1.000 28.34472 267 LYS A N 1
ATOM 2088 C CA . LYS A 1 247 ? -7.90511 -4.58676 4.70003 1.000 29.60546 267 LYS A CA 1
ATOM 2089 C C . LYS A 1 247 ? -6.82354 -3.94140 3.78321 1.000 32.56846 267 LYS A C 1
ATOM 2090 O O . LYS A 1 247 ? -6.24140 -4.58817 2.89768 1.000 34.53583 267 LYS A O 1
#

Radius of gyration: 17.44 Å; Cα contacts (8 Å, |Δi|>4): 412; chains: 1; bounding box: 45×34×42 Å

Foldseek 3Di:
DAEDQVLVVLQVVQPWDWKKKAFVVVRDDYIHPPVQLQDKDQQFLLCLVLLLLLCQVCVQVAQQRWDAQPCDDDVDQQRGTGGLSCQVVSRLVVSLVSQVVCPDVVVVLCVQQVAADADDDSSCCSAPGGGIHGNNSLQVVQVCVVVVNGPGDPVSCRSQVSWPDDLAKIWGWGWGYDDVLKDKIKIWGWMAAPNTIMTMIMIIMDSPPPDDVVSSSSVVVVVVVVPGPGRD

Organism: NCBI:txid79329

InterPro domains:
  IPR001460 Penicillin-binding protein, transpeptidase [PF00905] (50-257)
  IPR012338 Beta-lactamase/transpeptidase-like [G3DSA:3.40.710.10] (14-266)
  IPR012338 Beta-lactamase/transpeptidase-like [SSF56601] (26-257)

Secondary structure (DSSP, 8-state):
-EE-GGGHHHHHTTT-EEE--EETTTTEEEES-HHHHTS-B--GGG--HHHHHHHHHTSS-STT--B---S-----TTSS-B--HHHHHT-HHHHHHHHHHH-S---HHHHHHT-----SSTTTTTTSSSS-B-HHHHHHHHHHHHTT-SSS-S---HHHH---EETTEEEEEEE--EETTEEEEEEEEEEEETTEEEEEEEEEEES-TT-------HHHHHHHHTT-S---

Sequence (232 aa):
VENEKSWEKYFAEEYKVEEGCCFLFNNSQGTFKVYNLEERSQQRFLPASTFIFNSLVGLETGVIKDTSFVIPWDGVTRDPEWNHDLSQQAFRVSAVPYFQEVARRRITKPVQHWLDTVKFGNKKISKIDTFWLDNSSLQISPDEELGFVKKLYFDQLPFHKVTQNVRQVLEKKPEYELSYKTGGFSGPKTIGWITGWIEENGHPSFFVLNIETENKSLDRTVRNILRNLLTDAGYFKGK

Nearest PDB structures (foldseek):
  7khy-assembly1_A  TM=9.259E-01  e=7.251E-24  Enterobacter cloacae
  5fdh-assembly1_B  TM=9.240E-01  e=7.703E-24  Serratia marcescens
  4s2l-assembly1_B  TM=9.325E-01  e=3.491E-23  Enterobacter cloacae
  4wmc-assembly2_C  TM=9.042E-01  e=1.088E-20  Klebsiella pneumoniae
  1k38-assembly1_B  TM=9.133E-01  e=2.537E-20  Salmonella enterica subsp. enterica serovar Typhimurium